Protein AF-A0A817U703-F1 (afdb_monomer)

Nearest PDB structures (foldseek):
  8a3k-assembly1_UNK  TM=4.892E-01  e=4.416E+00  synthetic construct
  1i49-assembly1_B  TM=2.579E-01  e=6.916E+00  Homo sapiens
  1i4d-assembly1_B  TM=2.438E-01  e=7.566E+00  Homo sapiens

Foldseek 3Di:
DVLVVLLCVLVVLLVVLVVCLVCLVVLLCVLCPPVCPPRDPVSVVLSVDLLNVLVSLLSNVLSVLVNVLSVVLPDPQDFLLCVLVSLVVNLVVLVVCLVVVPSDPVSVVSLVVDDPVSSVVSSVVSSVVSVVVNVLLCVQCVVCNQQNVLLNQLFVDLQSDDLVSVVSNCVVVVDPPADSVLLVVLSVLLNVVVVVCPPDPDDPLVVLVVVVVVVVVVVVVVDDDDDDDDDDDDDDDPDPDDSDDGSLSNLVCSCVVRPDHNVNVVSSSCCSGVVDPVVRCCRNSSPD

Secondary structure (DSSP, 8-state):
-THHHHTTHHHHHHHHHHHHHHTHHHHHHHHH-TT-TTS-HHHHHHHH-HHHHHHHHHHHHHHHHHHHHHHHHHSTT--HHHHHHHHHHHHHHHHHHHHHT---HHHHHHHTTS-HHHHHHHHHHHHHHHHHHHHHHHHHHGGGHHHHHHHHGGGS-TTT--HHHHHHHHHHH--TT--HHHHHHHHHHHHHHHHHHHTSSS-HHHHHHHHHHHHHHHSGGG------------------------HHHHHHHHHHH-SS--HHHHHHHHHHHHS-HHHHHHHHTS--

Sequence (288 aa):
VLIKHIKIRWLSLYLSIDRLLLVYKPVKEYFTDQSNRETPKELEKNFQSEETLCILTFLHHILFEIQKTNLELQKKSITAIDLYRIITSIQYKPKQRLDTSFFGIQCRNLLNRMSSDTSAELQASFKRFILTFLEYIDKYFSQNVAFLEAIGHFGYGIENLTWNQVQKCIEITKIKGLNEDDLFNEFTELKLTFEMIQKKEVPLLNQIQFFLSNEGQEEIRNSSTTSIHQSESDEEDEEEQTKVIRSDQLWAMLLAVNATPTPNMKKLICFCTRFQLVMLMSKVFFLT

Organism: NCBI:txid392032

Radius of gyration: 25.87 Å; Cα contacts (8 Å, |Δi|>4): 192; chains: 1; bounding box: 52×57×75 Å

pLDDT: mean 79.29, std 20.23, range [24.77, 96.44]

Structure (mmCIF, N/CA/C/O backbone):
data_AF-A0A817U703-F1
#
_entry.id   AF-A0A817U703-F1
#
loop_
_atom_site.group_PDB
_atom_site.id
_atom_site.type_symbol
_atom_site.label_atom_id
_atom_site.label_alt_id
_atom_site.label_comp_id
_atom_site.label_asym_id
_atom_site.label_entity_id
_atom_site.label_seq_id
_atom_site.pdbx_PDB_ins_code
_atom_site.Cartn_x
_atom_site.Cartn_y
_atom_site.Cartn_z
_atom_site.occupancy
_atom_site.B_iso_or_equiv
_atom_site.auth_seq_id
_atom_site.auth_comp_id
_atom_site.auth_asym_id
_atom_site.auth_atom_id
_atom_site.pdbx_PDB_model_num
ATOM 1 N N . VAL A 1 1 ? 15.507 -17.504 19.196 1.00 40.12 1 VAL A N 1
ATOM 2 C CA . VAL A 1 1 ? 14.067 -17.825 19.387 1.00 40.12 1 VAL A CA 1
ATOM 3 C C . VAL A 1 1 ? 13.184 -16.572 19.511 1.00 40.12 1 VAL A C 1
ATOM 5 O O . VAL A 1 1 ? 12.120 -16.561 18.907 1.00 40.12 1 VAL A O 1
ATOM 8 N N . LEU A 1 2 ? 13.630 -15.469 20.139 1.00 28.73 2 LEU A N 1
ATOM 9 C CA . LEU A 1 2 ? 12.854 -14.209 20.223 1.00 28.73 2 LEU A CA 1
ATOM 10 C C . LEU A 1 2 ? 12.513 -13.524 18.878 1.00 28.73 2 LEU A C 1
ATOM 12 O O . LEU A 1 2 ? 11.500 -12.838 18.786 1.00 28.73 2 LEU A O 1
ATOM 16 N N . ILE A 1 3 ? 13.309 -13.736 17.824 1.00 34.69 3 ILE A N 1
ATOM 17 C CA . ILE A 1 3 ? 13.121 -13.092 16.505 1.00 34.69 3 ILE A CA 1
ATOM 18 C C . ILE A 1 3 ? 11.840 -13.583 15.793 1.00 34.69 3 ILE A C 1
ATOM 20 O O . ILE A 1 3 ? 11.254 -12.853 14.996 1.00 34.69 3 ILE A O 1
ATOM 24 N N . LYS A 1 4 ? 11.337 -14.788 16.114 1.00 33.31 4 LYS A N 1
ATOM 25 C CA . LYS A 1 4 ? 10.072 -15.298 15.548 1.00 33.31 4 LYS A CA 1
ATOM 26 C C . LYS A 1 4 ? 8.830 -14.607 16.131 1.00 33.31 4 LYS A C 1
ATOM 28 O O . LYS A 1 4 ? 7.846 -14.471 15.417 1.00 33.31 4 LYS A O 1
ATOM 33 N N . HIS A 1 5 ? 8.870 -14.121 17.374 1.00 36.22 5 HIS A N 1
ATOM 34 C CA . HIS A 1 5 ? 7.687 -13.547 18.036 1.00 36.22 5 HIS A CA 1
ATOM 35 C C . HIS A 1 5 ? 7.357 -12.112 17.610 1.00 36.22 5 HIS A C 1
ATOM 37 O O . HIS A 1 5 ? 6.209 -11.688 17.718 1.00 36.22 5 HIS A O 1
ATOM 43 N N . ILE A 1 6 ? 8.335 -11.355 17.112 1.00 39.78 6 ILE A N 1
ATOM 44 C CA . ILE A 1 6 ? 8.135 -9.944 16.756 1.00 39.78 6 ILE A CA 1
ATOM 45 C C . ILE A 1 6 ? 7.355 -9.813 15.437 1.00 39.78 6 ILE A C 1
ATOM 47 O O . ILE A 1 6 ? 6.467 -8.967 15.340 1.00 39.78 6 ILE A O 1
ATOM 51 N N . LYS A 1 7 ? 7.574 -10.736 14.486 1.00 45.44 7 LYS A N 1
ATOM 52 C CA . LYS A 1 7 ? 6.814 -10.842 13.224 1.00 45.44 7 LYS A CA 1
ATOM 53 C C . LYS A 1 7 ? 5.308 -11.080 13.433 1.00 45.44 7 LYS A C 1
ATOM 55 O O . LYS A 1 7 ? 4.529 -10.882 12.513 1.00 45.44 7 LYS A O 1
ATOM 60 N N . ILE A 1 8 ? 4.903 -11.506 14.633 1.00 52.16 8 ILE A N 1
ATOM 61 C CA . ILE A 1 8 ? 3.561 -12.012 14.944 1.00 52.16 8 ILE A CA 1
ATOM 62 C C . ILE A 1 8 ? 2.698 -10.961 15.665 1.00 52.16 8 ILE A C 1
ATOM 64 O O . ILE A 1 8 ? 1.491 -11.141 15.744 1.00 52.16 8 ILE A O 1
ATOM 68 N N . ARG A 1 9 ? 3.239 -9.842 16.173 1.00 61.44 9 ARG A N 1
ATOM 69 C CA . ARG A 1 9 ? 2.482 -8.959 17.094 1.00 61.44 9 ARG A CA 1
ATOM 70 C C . ARG A 1 9 ? 1.252 -8.297 16.468 1.00 61.44 9 ARG A C 1
ATOM 72 O O . ARG A 1 9 ? 0.165 -8.429 17.013 1.00 61.44 9 ARG A O 1
ATOM 79 N N . TRP A 1 10 ? 1.393 -7.639 15.319 1.00 66.44 10 TRP A N 1
ATOM 80 C CA . TRP A 1 10 ? 0.257 -6.992 14.644 1.00 66.44 10 TRP A CA 1
ATOM 81 C C . TRP A 1 10 ? -0.716 -8.013 14.037 1.00 66.44 10 TRP A C 1
ATOM 83 O O . TRP A 1 10 ? -1.929 -7.858 14.159 1.00 66.44 10 TRP A O 1
ATOM 93 N N . LEU A 1 11 ? -0.169 -9.088 13.458 1.00 65.62 11 LEU A N 1
ATOM 94 C CA . LEU A 1 11 ? -0.924 -10.196 12.864 1.00 65.62 11 LEU A CA 1
ATOM 95 C C . LEU A 1 11 ? -1.789 -10.931 13.899 1.00 65.62 11 LEU A C 1
ATOM 97 O O . LEU A 1 11 ? -2.986 -11.121 13.702 1.00 65.62 11 LEU A O 1
ATOM 101 N N . SER A 1 12 ? -1.197 -11.313 15.031 1.00 77.81 12 SER A N 1
ATOM 102 C CA . SER A 1 12 ? -1.919 -11.980 16.119 1.00 77.81 12 SER A CA 1
ATOM 103 C C . SER A 1 12 ? -2.912 -11.054 16.805 1.00 77.81 12 SER A C 1
ATOM 105 O O . SER A 1 12 ? -3.984 -11.519 17.184 1.00 77.81 12 SER A O 1
ATOM 107 N N . LEU A 1 13 ? -2.604 -9.758 16.931 1.00 84.38 13 LEU A N 1
ATOM 108 C CA . LEU A 1 13 ? -3.514 -8.796 17.545 1.00 84.38 13 LEU A CA 1
ATOM 109 C C . LEU A 1 13 ? -4.796 -8.635 16.722 1.00 84.38 13 LEU A C 1
ATOM 111 O O . LEU A 1 13 ? -5.877 -8.718 17.298 1.00 84.38 13 LEU A O 1
ATOM 115 N N . TYR A 1 14 ? -4.687 -8.479 15.396 1.00 89.31 14 TYR A N 1
ATOM 116 C CA . TYR A 1 14 ? -5.863 -8.432 14.521 1.00 89.31 14 TYR A CA 1
ATOM 117 C C . TYR A 1 14 ? -6.727 -9.686 14.691 1.00 89.31 14 TYR A C 1
ATOM 119 O O . TYR A 1 14 ? -7.901 -9.573 15.028 1.00 89.31 14 TYR A O 1
ATOM 127 N N . LEU A 1 15 ? -6.133 -10.877 14.541 1.00 87.44 15 LEU A N 1
ATOM 128 C CA . LEU A 1 15 ? -6.858 -12.149 14.648 1.00 87.44 15 LEU A CA 1
ATOM 129 C C . LEU A 1 15 ? -7.492 -12.355 16.030 1.00 87.44 15 LEU A C 1
ATOM 131 O O . LEU A 1 15 ? -8.573 -12.928 16.137 1.00 87.44 15 LEU A O 1
ATOM 135 N N . SER A 1 16 ? -6.831 -11.894 17.094 1.00 90.12 16 SER A N 1
ATOM 136 C CA . SER A 1 16 ? -7.359 -11.987 18.459 1.00 90.12 16 SER A CA 1
ATOM 137 C C . SER A 1 16 ? -8.568 -11.078 18.651 1.00 90.12 16 SER A C 1
ATOM 139 O O . SER A 1 16 ? -9.563 -11.505 19.229 1.00 90.12 16 SER A O 1
ATOM 141 N N . ILE A 1 17 ? -8.503 -9.844 18.142 1.00 92.12 17 ILE A N 1
ATOM 142 C CA . ILE A 1 17 ? -9.611 -8.886 18.212 1.00 92.12 17 ILE A CA 1
ATOM 143 C C . ILE A 1 17 ? -10.778 -9.349 17.342 1.00 92.12 17 ILE A C 1
ATOM 145 O O . ILE A 1 17 ? -11.914 -9.300 17.794 1.00 92.12 17 ILE A O 1
ATOM 149 N N . ASP A 1 18 ? -10.507 -9.839 16.135 1.00 93.00 18 ASP A N 1
ATOM 150 C CA . ASP A 1 18 ? -11.519 -10.376 15.223 1.00 93.00 18 ASP A CA 1
ATOM 151 C C . ASP A 1 18 ? -12.299 -11.528 15.873 1.00 93.00 18 ASP A C 1
ATOM 153 O O . ASP A 1 18 ? -13.523 -11.473 15.997 1.00 93.00 18 ASP A O 1
ATOM 157 N N . ARG A 1 19 ? -11.584 -12.513 16.433 1.00 92.75 19 ARG A N 1
ATOM 158 C CA . ARG A 1 19 ? -12.196 -13.615 17.190 1.00 92.75 19 ARG A CA 1
ATOM 159 C C . ARG A 1 19 ? -12.970 -13.120 18.406 1.00 92.75 19 ARG A C 1
ATOM 161 O O . ARG A 1 19 ? -14.086 -13.576 18.629 1.00 92.75 19 ARG A O 1
ATOM 168 N N . LEU A 1 20 ? -12.401 -12.194 19.181 1.00 92.81 20 LEU A N 1
ATOM 169 C CA . LEU A 1 20 ? -13.062 -11.639 20.361 1.00 92.81 20 LEU A CA 1
ATOM 170 C C . LEU A 1 20 ? -14.358 -10.912 19.990 1.00 92.81 20 LEU A C 1
ATOM 172 O O . LEU A 1 20 ? -15.344 -11.065 20.700 1.00 92.81 20 LEU A O 1
ATOM 176 N N . LEU A 1 21 ? -14.381 -10.158 18.887 1.00 92.69 21 LEU A N 1
ATOM 177 C CA . LEU A 1 21 ? -15.573 -9.452 18.418 1.00 92.69 21 LEU A CA 1
ATOM 178 C C . LEU A 1 21 ? -16.682 -10.418 17.977 1.00 92.69 21 LEU A C 1
ATOM 180 O O . LEU A 1 21 ? -17.846 -10.169 18.290 1.00 92.69 21 LEU A O 1
ATOM 184 N N . LEU A 1 22 ? -16.337 -11.545 17.340 1.00 92.75 22 LEU A N 1
ATOM 185 C CA . LEU A 1 22 ? -17.305 -12.583 16.953 1.00 92.75 22 LEU A CA 1
ATOM 186 C C . LEU A 1 22 ? -18.037 -13.192 18.157 1.00 92.75 22 LEU A C 1
ATOM 188 O O . LEU A 1 22 ? -19.230 -13.477 18.076 1.00 92.75 22 LEU A O 1
ATOM 192 N N . VAL A 1 23 ? -17.337 -13.365 19.281 1.00 93.06 23 VAL A N 1
ATOM 193 C CA . VAL A 1 23 ? -17.903 -13.922 20.522 1.00 93.06 23 VAL A CA 1
ATOM 194 C C . VAL A 1 23 ? -18.076 -12.870 21.622 1.00 93.06 23 VAL A C 1
ATOM 196 O O . VAL A 1 23 ? -18.212 -13.213 22.794 1.00 93.06 23 VAL A O 1
ATOM 199 N N . TYR A 1 24 ? -18.106 -11.579 21.279 1.00 91.69 24 TYR A N 1
ATOM 200 C CA . TYR A 1 24 ? -18.059 -10.517 22.289 1.00 91.69 24 TYR A CA 1
ATOM 201 C C . TYR A 1 24 ? -19.264 -10.549 23.226 1.00 91.69 24 TYR A C 1
ATOM 203 O O . TYR A 1 24 ? -19.110 -10.398 24.433 1.00 91.69 24 TYR A O 1
ATOM 211 N N . LYS A 1 25 ? -20.465 -10.779 22.680 1.00 90.75 25 LYS A N 1
ATOM 212 C CA . LYS A 1 25 ? -21.706 -10.84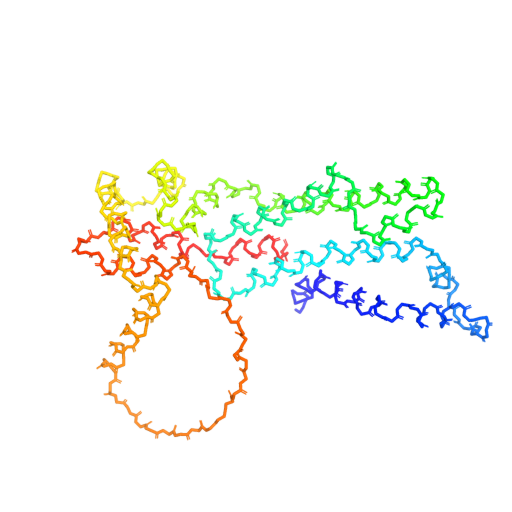9 23.462 1.00 90.75 25 LYS A CA 1
ATOM 213 C C . LYS A 1 25 ? -21.662 -11.950 24.538 1.00 90.75 25 LYS A C 1
ATOM 215 O O . LYS A 1 25 ? -21.798 -11.593 25.705 1.00 90.75 25 LYS A O 1
ATOM 220 N N . PRO A 1 26 ? -21.428 -13.236 24.208 1.00 91.12 26 PRO A N 1
ATOM 221 C CA . PRO A 1 26 ? -21.361 -14.281 25.230 1.00 91.12 26 PRO A CA 1
ATOM 222 C C . PRO A 1 26 ? -20.180 -14.097 26.194 1.00 91.12 26 PRO A C 1
ATOM 224 O O . PRO A 1 26 ? -20.313 -14.382 27.378 1.00 91.12 26 PRO A O 1
ATOM 227 N N . VAL A 1 27 ? -19.038 -13.570 25.732 1.00 89.31 27 VAL A N 1
ATOM 228 C CA . VAL A 1 27 ? -17.893 -13.275 26.612 1.00 89.31 27 VAL A CA 1
ATOM 229 C C . VAL A 1 27 ? -18.224 -12.155 27.604 1.00 89.31 27 VAL A C 1
ATOM 231 O O . VAL A 1 27 ? -17.897 -12.257 28.785 1.00 89.31 27 VAL A O 1
ATOM 234 N N . LYS A 1 28 ? -18.916 -11.105 27.152 1.00 90.44 28 LYS A N 1
ATOM 235 C CA . LYS A 1 28 ? -19.421 -10.042 28.022 1.00 90.44 28 LYS A CA 1
ATOM 236 C C . LYS A 1 28 ? -20.405 -10.600 29.047 1.00 90.44 28 LYS A C 1
ATOM 238 O O . LYS A 1 28 ? -20.261 -10.311 30.227 1.00 90.44 28 LYS A O 1
ATOM 243 N N . GLU A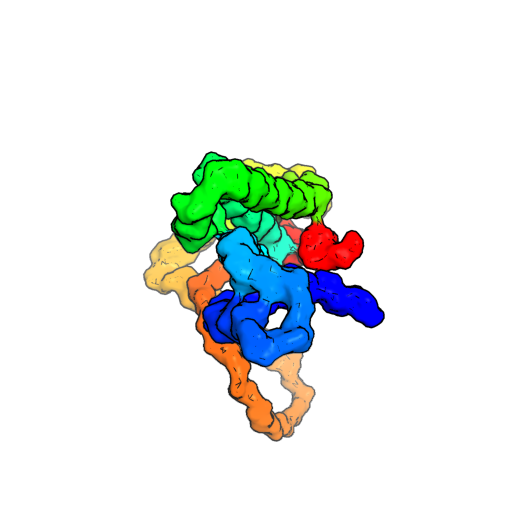 1 29 ? -21.377 -11.402 28.621 1.00 89.50 29 GLU A N 1
ATOM 244 C CA . GLU A 1 29 ? -22.344 -12.036 29.527 1.00 89.50 29 GLU A CA 1
ATOM 245 C C . GLU A 1 29 ? -21.629 -12.880 30.593 1.00 89.50 29 GLU A C 1
ATOM 247 O O . GLU A 1 29 ? -21.882 -12.688 31.775 1.00 89.50 29 GLU A O 1
ATOM 252 N N . TYR A 1 30 ? -20.644 -13.695 30.205 1.00 88.62 30 TYR A N 1
ATOM 253 C CA . TYR A 1 30 ? -19.847 -14.501 31.135 1.00 88.62 30 TYR A CA 1
ATOM 254 C C . TYR A 1 30 ? -19.125 -13.674 32.213 1.00 88.62 30 TYR A C 1
ATOM 256 O O . TYR A 1 30 ? -19.162 -14.028 33.389 1.00 88.62 30 TYR A O 1
ATOM 264 N N . PHE A 1 31 ? -18.470 -12.572 31.828 1.00 86.62 31 PHE A N 1
ATOM 265 C CA . PHE A 1 31 ? -17.717 -11.727 32.767 1.00 86.62 31 PHE A CA 1
ATOM 266 C C . PHE A 1 31 ? -18.582 -10.742 33.561 1.00 86.62 31 PHE A C 1
ATOM 268 O O . PHE A 1 31 ? -18.084 -10.123 34.496 1.00 86.62 31 PHE A O 1
ATOM 275 N N . THR A 1 32 ? -19.849 -10.563 33.188 1.00 85.06 32 THR A N 1
ATOM 276 C CA . THR A 1 32 ? -20.794 -9.676 33.891 1.00 85.06 32 THR A CA 1
ATOM 277 C C . THR A 1 32 ? -21.854 -10.435 34.683 1.00 85.06 32 THR A C 1
ATOM 279 O O . THR A 1 32 ? -22.668 -9.816 35.370 1.00 85.06 32 THR A O 1
ATOM 282 N N . ASP A 1 33 ? -21.842 -11.767 34.611 1.00 85.88 33 ASP A N 1
ATOM 283 C CA . ASP A 1 33 ? -22.735 -12.621 35.375 1.00 85.88 33 ASP A CA 1
ATOM 284 C C . ASP A 1 33 ? -22.399 -12.548 36.872 1.00 85.88 33 ASP A C 1
ATOM 286 O O . ASP A 1 33 ? -21.348 -12.996 37.335 1.00 85.88 33 ASP A O 1
ATOM 290 N N . GLN A 1 34 ? -23.341 -12.006 37.644 1.00 71.44 34 GLN A N 1
ATOM 291 C CA . GLN A 1 34 ? -23.245 -11.851 39.097 1.00 71.44 34 GLN A CA 1
ATOM 292 C C . GLN A 1 34 ? -23.185 -13.191 39.846 1.00 71.44 34 GLN A C 1
ATOM 294 O O . GLN A 1 34 ? -22.820 -13.225 41.025 1.00 71.44 34 GLN A O 1
ATOM 299 N N . SER A 1 35 ? -23.548 -14.300 39.193 1.00 74.75 35 SER A N 1
ATOM 300 C CA . SER A 1 35 ? -23.396 -15.644 39.750 1.00 74.75 35 SER A CA 1
ATOM 301 C C . SER A 1 35 ? -21.931 -16.104 39.778 1.00 74.75 35 SER A C 1
ATOM 303 O O . SER A 1 35 ? -21.564 -16.938 40.610 1.00 74.75 35 SER A O 1
ATOM 305 N N . ASN A 1 36 ? -21.065 -15.506 38.951 1.00 71.69 36 ASN A N 1
ATOM 306 C CA . ASN A 1 36 ? -19.664 -15.877 38.816 1.00 71.69 36 ASN A CA 1
ATOM 307 C C . ASN A 1 36 ? -18.762 -15.073 39.772 1.00 71.69 36 ASN A C 1
ATOM 309 O O . ASN A 1 36 ? -18.086 -14.116 39.386 1.00 71.69 36 ASN A O 1
ATOM 313 N N . ARG A 1 37 ? -18.751 -15.476 41.052 1.00 67.12 37 ARG A N 1
ATOM 314 C CA . ARG A 1 37 ? -18.032 -14.794 42.153 1.00 67.12 37 ARG A CA 1
ATOM 315 C C . ARG A 1 37 ? -16.502 -14.764 42.021 1.00 67.12 37 ARG A C 1
ATOM 317 O O . ARG A 1 37 ? -15.852 -14.089 42.815 1.00 67.12 37 ARG A O 1
ATOM 324 N N . GLU A 1 38 ? -15.934 -15.487 41.060 1.00 79.31 38 GLU A N 1
ATOM 325 C CA . GLU A 1 38 ? -14.484 -15.588 40.842 1.00 79.31 38 GLU A CA 1
ATOM 326 C C . GLU A 1 38 ? -13.963 -14.630 39.756 1.00 79.31 38 GLU A C 1
ATOM 328 O O . GLU A 1 38 ? -12.758 -14.581 39.503 1.00 79.31 38 GLU A O 1
ATOM 333 N N . THR A 1 39 ? -14.838 -13.840 39.122 1.00 80.94 39 THR A N 1
ATOM 334 C CA . THR A 1 39 ? -14.424 -12.923 38.053 1.00 80.94 39 THR A CA 1
ATOM 335 C C . THR A 1 39 ? -13.559 -11.774 38.593 1.00 80.94 39 THR A C 1
ATOM 337 O O . THR A 1 39 ? -13.979 -11.063 39.510 1.00 80.94 39 THR A O 1
ATOM 340 N N . PRO A 1 40 ? -12.366 -11.523 38.015 1.00 85.69 40 PRO A N 1
ATOM 341 C CA . PRO A 1 40 ? -11.568 -10.348 38.352 1.00 85.69 40 PRO A CA 1
ATOM 342 C C . PRO A 1 40 ? -12.329 -9.044 38.074 1.00 85.69 40 PRO A C 1
ATOM 344 O O . PRO A 1 40 ? -12.805 -8.823 36.957 1.00 85.69 40 PRO A O 1
ATOM 347 N N . LYS A 1 41 ? -12.392 -8.152 39.069 1.00 84.62 41 LYS A N 1
ATOM 348 C CA . LYS A 1 41 ? -13.177 -6.901 39.021 1.00 84.62 41 LYS A CA 1
ATOM 349 C C . LYS A 1 41 ? -12.791 -5.992 37.854 1.00 84.62 41 LYS A C 1
ATOM 351 O O . LYS A 1 41 ? -13.630 -5.291 37.297 1.00 84.62 41 LYS A O 1
ATOM 356 N N . GLU A 1 42 ? -11.520 -5.992 37.472 1.00 85.38 42 GLU A N 1
ATOM 357 C CA . GLU A 1 42 ? -11.007 -5.212 36.349 1.00 85.38 42 GLU A CA 1
ATOM 358 C C . GLU A 1 42 ? -11.551 -5.719 35.008 1.00 85.38 42 GLU A C 1
ATOM 360 O O . GLU A 1 42 ? -11.879 -4.914 34.136 1.00 85.38 42 GLU A O 1
ATOM 365 N N . LEU A 1 43 ? -11.679 -7.041 34.841 1.00 84.75 43 LEU A N 1
ATOM 366 C CA . LEU A 1 43 ? -12.263 -7.634 33.635 1.00 84.75 43 LEU A CA 1
ATOM 367 C C . LEU A 1 43 ? -13.760 -7.354 33.572 1.00 84.75 43 LEU A C 1
ATOM 369 O O . LEU A 1 43 ? -14.243 -6.909 32.533 1.00 84.75 43 LEU A O 1
ATOM 373 N N . GLU A 1 44 ? -14.464 -7.533 34.689 1.00 85.62 44 GLU A N 1
ATOM 374 C CA . GLU A 1 44 ? -15.880 -7.182 34.804 1.00 85.62 44 GLU A CA 1
ATOM 375 C C . GLU A 1 44 ? -16.112 -5.717 34.390 1.00 85.62 44 GLU A C 1
ATOM 377 O O . GLU A 1 44 ? -16.905 -5.443 33.487 1.00 85.62 44 GLU A O 1
ATOM 382 N N . LYS A 1 45 ? -15.341 -4.775 34.954 1.00 87.06 45 LYS A N 1
ATOM 383 C CA . LYS A 1 45 ? -15.416 -3.346 34.609 1.00 87.06 45 LYS A CA 1
ATOM 384 C C . LYS A 1 45 ? -15.172 -3.090 33.117 1.00 87.06 45 LYS A C 1
ATOM 386 O O . LYS A 1 45 ? -15.904 -2.317 32.497 1.00 87.06 45 LYS A O 1
ATOM 391 N N . ASN A 1 46 ? -14.158 -3.726 32.531 1.00 87.06 46 ASN A N 1
ATOM 392 C CA . ASN A 1 46 ? -13.819 -3.532 31.120 1.00 87.06 46 ASN A CA 1
ATOM 393 C C . ASN A 1 46 ? -14.922 -4.052 30.185 1.00 87.06 46 ASN A C 1
ATOM 395 O O . ASN A 1 46 ? -15.282 -3.366 29.232 1.00 87.06 46 ASN A O 1
ATOM 399 N N . PHE A 1 47 ? -15.506 -5.223 30.458 1.00 87.88 47 PHE A N 1
ATOM 400 C CA . PHE A 1 47 ? -16.580 -5.785 29.627 1.00 87.88 47 PHE A CA 1
ATOM 401 C C . PHE A 1 47 ? -17.945 -5.111 29.844 1.00 87.88 47 PHE A C 1
ATOM 403 O O . PHE A 1 47 ? -18.787 -5.118 28.940 1.00 87.88 47 PHE A O 1
ATOM 410 N N . GLN A 1 48 ? -18.171 -4.477 30.998 1.00 86.12 48 GLN A N 1
ATOM 411 C CA . GLN A 1 48 ? -19.331 -3.603 31.205 1.00 86.12 48 GLN A CA 1
ATOM 412 C C . GLN A 1 48 ? -19.224 -2.308 30.388 1.00 86.12 48 GLN A C 1
ATOM 414 O O . GLN A 1 48 ? -20.235 -1.849 29.852 1.00 86.12 48 GLN A O 1
ATOM 419 N N . SER A 1 49 ? -18.015 -1.756 30.245 1.00 87.31 49 SER A N 1
ATOM 420 C CA . SER A 1 49 ? -17.771 -0.483 29.563 1.00 87.31 49 SER A CA 1
ATOM 421 C C . SER A 1 49 ? -18.005 -0.548 28.047 1.00 87.31 49 SER A C 1
ATOM 423 O O . SER A 1 49 ? -17.379 -1.333 27.329 1.00 87.31 49 SER A O 1
ATOM 425 N N . GLU A 1 50 ? -18.851 0.348 27.527 1.00 88.31 50 GLU A N 1
ATOM 426 C CA . GLU A 1 50 ? -19.016 0.541 26.078 1.00 88.31 50 GLU A CA 1
ATOM 427 C C . GLU A 1 50 ? -17.737 1.071 25.407 1.00 88.31 50 GLU A C 1
ATOM 429 O O . GLU A 1 50 ? -17.526 0.843 24.212 1.00 88.31 50 GLU A O 1
ATOM 434 N N . GLU A 1 51 ? -16.852 1.726 26.166 1.00 92.06 51 GLU A N 1
ATOM 435 C CA . GLU A 1 51 ? -15.565 2.231 25.674 1.00 92.06 51 GLU A CA 1
ATOM 436 C C . GLU A 1 51 ? -14.699 1.086 25.155 1.00 92.06 51 GLU A C 1
ATOM 438 O O . GLU A 1 51 ? -14.080 1.201 24.099 1.00 92.06 51 GLU A O 1
ATOM 443 N N . THR A 1 52 ? -14.712 -0.055 25.850 1.00 91.94 52 THR A N 1
ATOM 444 C CA . THR A 1 52 ? -13.908 -1.224 25.480 1.00 91.94 52 THR A CA 1
ATOM 445 C C . THR A 1 52 ? -14.361 -1.781 24.138 1.00 91.94 52 THR A C 1
ATOM 447 O O . THR A 1 52 ? -13.534 -2.026 23.259 1.00 91.94 52 THR A O 1
ATOM 450 N N . LEU A 1 53 ? -15.675 -1.915 23.929 1.00 93.25 53 LEU A N 1
ATOM 451 C CA . LEU A 1 53 ? -16.211 -2.326 22.633 1.00 93.25 53 LEU A CA 1
ATOM 452 C C . LEU A 1 53 ? -15.851 -1.314 21.534 1.00 93.25 53 LEU A C 1
ATOM 454 O O . LEU A 1 53 ? -15.474 -1.710 20.429 1.00 93.25 53 LEU A O 1
ATOM 458 N N . CYS A 1 54 ? -15.915 -0.015 21.834 1.00 94.62 54 CYS A N 1
ATOM 459 C CA . CYS A 1 54 ? -15.556 1.032 20.881 1.00 94.62 54 CYS A CA 1
ATOM 460 C C . CYS A 1 54 ? -14.073 0.977 20.484 1.00 94.62 54 CYS A C 1
ATOM 462 O O . CYS A 1 54 ? -13.758 1.080 19.295 1.00 94.62 54 CYS A O 1
ATOM 464 N N . ILE A 1 55 ? -13.173 0.760 21.447 1.00 95.12 55 ILE A N 1
ATOM 465 C CA . ILE A 1 55 ? -11.731 0.599 21.217 1.00 95.12 55 ILE A CA 1
ATOM 466 C C . ILE A 1 55 ? -11.454 -0.652 20.377 1.00 95.12 55 ILE A C 1
ATOM 468 O O . ILE A 1 55 ? -10.729 -0.567 19.388 1.00 95.12 55 ILE A O 1
ATOM 472 N N . LEU A 1 56 ? -12.045 -1.800 20.726 1.00 94.38 56 LEU A N 1
ATOM 473 C CA . LEU A 1 56 ? -11.861 -3.053 19.980 1.00 94.38 56 LEU A CA 1
ATOM 474 C C . LEU A 1 56 ? -12.314 -2.916 18.527 1.00 94.38 56 LEU A C 1
ATOM 476 O O . LEU A 1 56 ? -11.617 -3.351 17.615 1.00 94.38 56 LEU A O 1
ATOM 480 N N . THR A 1 57 ? -13.446 -2.254 18.310 1.00 94.12 57 THR A N 1
ATOM 481 C CA . THR A 1 57 ? -13.983 -1.995 16.972 1.00 94.12 57 THR A CA 1
ATOM 482 C C . THR A 1 57 ? -13.063 -1.079 16.161 1.00 94.12 57 THR A C 1
ATOM 484 O O . THR A 1 57 ? -12.796 -1.338 14.987 1.00 94.12 57 THR A O 1
ATOM 487 N N . PHE A 1 58 ? -12.524 -0.025 16.783 1.00 95.06 58 PHE A N 1
ATOM 488 C CA . PHE A 1 58 ? -11.561 0.870 16.138 1.00 95.06 58 PHE A CA 1
ATOM 489 C C . PHE A 1 58 ? -10.297 0.106 15.729 1.00 95.06 58 PHE A C 1
ATOM 491 O O . PHE A 1 58 ? -9.848 0.199 14.582 1.00 95.06 58 PHE A O 1
ATOM 498 N N . LEU A 1 59 ? -9.750 -0.676 16.664 1.00 93.69 59 LEU A N 1
ATOM 499 C CA . LEU A 1 59 ? -8.567 -1.491 16.431 1.00 93.69 59 LEU A CA 1
ATOM 500 C C . LEU A 1 59 ? -8.811 -2.508 15.319 1.00 93.69 59 LEU A C 1
ATOM 502 O O . LEU A 1 59 ? -7.968 -2.643 14.442 1.00 93.69 59 LEU A O 1
ATOM 506 N N . HIS A 1 60 ? -9.968 -3.168 15.292 1.00 92.75 60 HIS A N 1
ATOM 507 C CA . HIS A 1 60 ? -10.332 -4.093 14.219 1.00 92.75 60 HIS A CA 1
ATOM 508 C C . HIS A 1 60 ? -10.262 -3.427 12.840 1.00 92.75 60 HIS A C 1
ATOM 510 O O . HIS A 1 60 ? -9.572 -3.927 11.952 1.00 92.75 60 HIS A O 1
ATOM 516 N N . HIS A 1 61 ? -10.864 -2.243 12.688 1.00 90.75 61 HIS A N 1
ATOM 517 C CA . HIS A 1 61 ? -10.858 -1.506 11.424 1.00 90.75 61 HIS A CA 1
ATOM 518 C C . HIS A 1 61 ? -9.455 -1.107 10.949 1.00 90.75 61 HIS A C 1
ATOM 520 O O . HIS A 1 61 ? -9.153 -1.234 9.761 1.00 90.75 61 HIS A O 1
ATOM 526 N N . ILE A 1 62 ? -8.609 -0.578 11.839 1.00 90.31 62 ILE A N 1
ATOM 527 C CA . ILE A 1 62 ? -7.272 -0.109 11.446 1.00 90.31 62 ILE A CA 1
ATOM 528 C C . ILE A 1 62 ? -6.301 -1.278 11.252 1.00 90.31 62 ILE A C 1
ATOM 530 O O . ILE A 1 62 ? -5.528 -1.289 10.293 1.00 90.31 62 ILE A O 1
ATOM 534 N N . LEU A 1 63 ? -6.374 -2.294 12.115 1.00 89.94 63 LEU A N 1
ATOM 535 C CA . LEU A 1 63 ? -5.516 -3.470 12.042 1.00 89.94 63 LEU A CA 1
ATOM 536 C C . LEU A 1 63 ? -5.852 -4.348 10.841 1.00 89.94 63 LEU A C 1
ATOM 538 O O . LEU A 1 63 ? -4.939 -4.953 10.293 1.00 89.94 63 LEU A O 1
ATOM 542 N N . PHE A 1 64 ? -7.106 -4.374 10.383 1.00 89.50 64 PHE A N 1
ATOM 543 C CA . PHE A 1 64 ? -7.476 -5.049 9.140 1.00 89.50 64 PHE A CA 1
ATOM 544 C C . PHE A 1 64 ? -6.689 -4.512 7.936 1.00 89.50 64 PHE A C 1
ATOM 546 O O . PHE A 1 64 ? -6.144 -5.280 7.145 1.00 89.50 64 PHE A O 1
ATOM 553 N N . GLU A 1 65 ? -6.569 -3.188 7.807 1.00 87.69 65 GLU A N 1
ATOM 554 C CA . GLU A 1 65 ? -5.823 -2.563 6.704 1.00 87.69 65 GLU A CA 1
ATOM 555 C C . GLU A 1 65 ? -4.316 -2.842 6.801 1.00 87.69 65 GLU A C 1
ATOM 557 O O . GLU A 1 65 ? -3.651 -3.127 5.798 1.00 87.69 65 GLU A O 1
ATOM 562 N N . ILE A 1 66 ? -3.781 -2.832 8.025 1.00 85.56 66 ILE A N 1
ATOM 563 C CA . ILE A 1 66 ? -2.389 -3.202 8.300 1.00 85.56 66 ILE A CA 1
ATOM 564 C C . ILE A 1 66 ? -2.150 -4.673 7.943 1.00 85.56 66 ILE A C 1
ATOM 566 O O . ILE A 1 66 ? -1.172 -5.000 7.274 1.00 85.56 66 ILE A O 1
ATOM 570 N N . GLN A 1 67 ? -3.064 -5.558 8.340 1.00 85.19 67 GLN A N 1
ATOM 571 C CA . GLN A 1 67 ? -3.013 -6.987 8.061 1.00 85.19 67 GLN A CA 1
ATOM 572 C C . GLN A 1 67 ? -3.049 -7.263 6.558 1.00 85.19 67 GLN A C 1
ATOM 574 O O . GLN A 1 67 ? -2.213 -8.012 6.056 1.00 85.19 67 GLN A O 1
ATOM 579 N N . LYS A 1 68 ? -3.970 -6.626 5.829 1.00 85.62 68 LYS A N 1
ATOM 580 C CA . LYS A 1 68 ? -4.076 -6.756 4.374 1.00 85.62 68 LYS A CA 1
ATOM 581 C C . LYS A 1 68 ? -2.766 -6.381 3.680 1.00 85.62 68 LYS A C 1
ATOM 583 O O . LYS A 1 68 ? -2.287 -7.128 2.832 1.00 85.62 68 LYS A O 1
ATOM 588 N N . THR A 1 69 ? -2.167 -5.262 4.079 1.00 83.69 69 THR A N 1
ATOM 589 C CA . THR A 1 69 ? -0.891 -4.805 3.514 1.00 83.69 69 THR A CA 1
ATOM 590 C C . THR A 1 69 ? 0.253 -5.754 3.875 1.00 83.69 69 THR A C 1
ATOM 592 O O . THR A 1 69 ? 1.061 -6.102 3.021 1.00 83.69 69 THR A O 1
ATOM 595 N N . ASN A 1 70 ? 0.313 -6.231 5.122 1.00 80.25 70 ASN A N 1
ATOM 596 C CA . ASN A 1 70 ? 1.320 -7.206 5.550 1.00 80.25 70 ASN A CA 1
ATOM 597 C C . ASN A 1 70 ? 1.254 -8.501 4.736 1.00 80.25 70 ASN A C 1
ATOM 599 O O . ASN A 1 70 ? 2.296 -9.031 4.360 1.00 80.25 70 ASN A O 1
ATOM 603 N N . LEU A 1 71 ? 0.047 -9.004 4.462 1.00 80.12 71 LEU A N 1
ATOM 604 C CA . LEU A 1 71 ? -0.145 -10.177 3.610 1.00 80.12 71 LEU A CA 1
ATOM 605 C C . LEU A 1 71 ? 0.281 -9.893 2.168 1.00 80.12 71 LEU A C 1
ATOM 607 O O . LEU A 1 71 ? 0.943 -10.728 1.560 1.00 80.12 71 LEU A O 1
ATOM 611 N N . GLU A 1 72 ? -0.035 -8.710 1.632 1.00 81.62 72 GLU A N 1
ATOM 612 C CA . GLU A 1 72 ? 0.418 -8.296 0.301 1.00 81.62 72 GLU A CA 1
ATOM 613 C C . GLU A 1 72 ? 1.946 -8.300 0.201 1.00 81.62 72 GLU A C 1
ATOM 615 O O . GLU A 1 72 ? 2.487 -8.925 -0.704 1.00 81.62 72 GLU A O 1
ATOM 620 N N . LEU A 1 73 ? 2.639 -7.705 1.174 1.00 77.88 73 LEU A N 1
ATOM 621 C CA . LEU A 1 73 ? 4.104 -7.653 1.246 1.00 77.88 73 LEU A CA 1
ATOM 622 C C . LEU A 1 73 ? 4.766 -9.038 1.364 1.00 77.88 73 LEU A C 1
ATOM 624 O O . LEU A 1 73 ? 5.926 -9.200 0.992 1.00 77.88 73 LEU A O 1
ATOM 628 N N . GLN A 1 74 ? 4.055 -10.035 1.893 1.00 74.00 74 GLN A N 1
ATOM 629 C CA . GLN A 1 74 ? 4.558 -11.405 2.039 1.00 74.00 74 GLN A CA 1
ATOM 630 C C . GLN A 1 74 ? 4.396 -12.249 0.770 1.00 74.00 74 GLN A C 1
ATOM 632 O O . GLN A 1 74 ? 4.948 -13.351 0.706 1.00 74.00 74 GLN A O 1
ATOM 637 N N . LYS A 1 75 ? 3.670 -11.765 -0.247 1.00 78.06 75 LYS A N 1
ATOM 638 C CA . LYS A 1 75 ? 3.500 -12.515 -1.494 1.00 78.06 75 LYS A CA 1
ATOM 639 C C . LYS A 1 75 ? 4.852 -12.697 -2.183 1.00 78.06 75 LYS A C 1
ATOM 641 O O . LYS A 1 75 ? 5.606 -11.744 -2.372 1.00 78.06 75 LYS A O 1
ATOM 646 N N . LYS A 1 76 ? 5.117 -13.925 -2.643 1.00 67.81 76 LYS A N 1
ATOM 647 C CA . LYS A 1 76 ? 6.343 -14.286 -3.385 1.00 67.81 76 LYS A CA 1
ATOM 648 C C . LYS A 1 76 ? 6.560 -13.432 -4.641 1.00 67.81 76 LYS A C 1
ATOM 650 O O . LYS A 1 76 ? 7.684 -13.314 -5.109 1.00 67.81 76 LYS A O 1
ATOM 655 N N . SER A 1 77 ? 5.488 -12.859 -5.186 1.00 71.56 77 SER A N 1
ATOM 656 C CA . SER A 1 77 ? 5.493 -12.061 -6.408 1.00 71.56 77 SER A CA 1
ATOM 657 C C . SER A 1 77 ? 5.876 -10.589 -6.217 1.00 71.56 77 SER A C 1
ATOM 659 O O . SER A 1 77 ? 6.012 -9.899 -7.224 1.00 71.56 77 SER A O 1
ATOM 661 N N . ILE A 1 78 ? 6.006 -10.089 -4.978 1.00 75.94 78 ILE A N 1
ATOM 662 C CA . ILE A 1 78 ? 6.324 -8.674 -4.723 1.00 75.94 78 ILE A CA 1
ATOM 663 C C . ILE A 1 78 ? 7.780 -8.375 -5.067 1.00 75.94 78 ILE A C 1
ATOM 665 O O . ILE A 1 78 ? 8.703 -9.023 -4.572 1.00 75.94 78 ILE A O 1
ATOM 669 N N . THR A 1 79 ? 7.975 -7.334 -5.872 1.00 76.25 79 THR A N 1
ATOM 670 C CA . THR A 1 79 ? 9.289 -6.818 -6.265 1.00 76.25 79 THR A CA 1
ATOM 671 C C . THR A 1 79 ? 9.571 -5.467 -5.606 1.00 76.25 79 THR A C 1
ATOM 673 O O . THR A 1 79 ? 8.684 -4.842 -5.021 1.00 76.25 79 THR A O 1
ATOM 676 N N . ALA A 1 80 ? 10.819 -4.986 -5.667 1.00 78.50 80 ALA A N 1
ATOM 677 C CA . ALA A 1 80 ? 11.187 -3.709 -5.042 1.00 78.50 80 ALA A CA 1
ATOM 678 C C . ALA A 1 80 ? 10.407 -2.523 -5.633 1.00 78.50 80 ALA A C 1
ATOM 680 O O . ALA A 1 80 ? 10.127 -1.548 -4.938 1.00 78.50 80 ALA A O 1
ATOM 681 N N . ILE A 1 81 ? 10.008 -2.657 -6.896 1.00 83.69 81 ILE A N 1
ATOM 682 C CA . ILE A 1 81 ? 9.193 -1.711 -7.655 1.00 83.69 81 ILE A CA 1
ATOM 683 C C . ILE A 1 81 ? 7.795 -1.549 -7.027 1.00 83.69 81 ILE A C 1
ATOM 685 O O . ILE A 1 81 ? 7.223 -0.462 -7.045 1.00 83.69 81 ILE A O 1
ATOM 689 N N . ASP A 1 82 ? 7.248 -2.596 -6.409 1.00 82.94 82 ASP A N 1
ATOM 690 C CA . ASP A 1 82 ? 5.920 -2.548 -5.790 1.00 82.94 82 ASP A CA 1
ATOM 691 C C . ASP A 1 82 ? 5.920 -1.827 -4.430 1.00 82.94 82 ASP A C 1
ATOM 693 O O . ASP A 1 82 ? 4.875 -1.357 -3.975 1.00 82.94 82 ASP A O 1
ATOM 697 N N . LEU A 1 83 ? 7.081 -1.707 -3.773 1.00 84.44 83 LEU A N 1
ATOM 698 C CA . LEU A 1 83 ? 7.187 -1.220 -2.392 1.00 84.44 83 LEU A CA 1
ATOM 699 C C . LEU A 1 83 ? 6.647 0.196 -2.213 1.00 84.44 83 LEU A C 1
ATOM 701 O O . LEU A 1 83 ? 5.922 0.450 -1.253 1.00 84.44 83 LEU A O 1
ATOM 705 N N . TYR A 1 84 ? 6.978 1.115 -3.123 1.00 87.81 84 TYR A N 1
ATOM 706 C CA . TYR A 1 84 ? 6.518 2.500 -3.026 1.00 87.81 84 TYR A CA 1
ATOM 707 C C . TYR A 1 84 ? 4.990 2.580 -3.067 1.00 87.81 84 TYR A C 1
ATOM 709 O O . TYR A 1 84 ? 4.380 3.226 -2.216 1.00 87.81 84 TYR A O 1
ATOM 717 N N . ARG A 1 85 ? 4.355 1.860 -4.002 1.00 87.81 85 ARG A N 1
ATOM 718 C CA . ARG A 1 85 ? 2.891 1.784 -4.117 1.00 87.81 85 ARG A CA 1
ATOM 719 C C . ARG A 1 85 ? 2.265 1.194 -2.854 1.00 87.81 85 ARG A C 1
ATOM 721 O O . ARG A 1 85 ? 1.292 1.737 -2.339 1.00 87.81 85 ARG A O 1
ATOM 728 N N . ILE A 1 86 ? 2.818 0.094 -2.347 1.00 85.81 86 ILE A N 1
ATOM 729 C CA . ILE A 1 86 ? 2.267 -0.581 -1.168 1.00 85.81 86 ILE A CA 1
ATOM 730 C C . ILE A 1 86 ? 2.370 0.325 0.070 1.00 85.81 86 ILE A C 1
ATOM 732 O O . ILE A 1 86 ? 1.391 0.491 0.799 1.00 85.81 86 ILE A O 1
ATOM 736 N N . ILE A 1 87 ? 3.522 0.970 0.281 1.00 86.00 87 ILE A N 1
ATOM 737 C CA . ILE A 1 87 ? 3.758 1.849 1.435 1.00 86.00 87 ILE A CA 1
ATOM 738 C C . ILE A 1 87 ? 2.900 3.120 1.359 1.00 86.00 87 ILE A C 1
ATOM 740 O O . ILE A 1 87 ? 2.279 3.516 2.347 1.00 86.00 87 ILE A O 1
ATOM 744 N N . THR A 1 88 ? 2.801 3.747 0.189 1.00 87.94 88 THR A N 1
ATOM 745 C CA . THR A 1 88 ? 1.936 4.925 0.014 1.00 87.94 88 THR A CA 1
ATOM 746 C C . THR A 1 88 ? 0.458 4.576 0.203 1.00 87.94 88 THR A C 1
ATOM 748 O O . THR A 1 88 ? -0.270 5.336 0.843 1.00 87.94 88 THR A O 1
ATOM 751 N N . SER A 1 89 ? 0.020 3.393 -0.243 1.00 87.44 89 SER A N 1
ATOM 752 C CA . SER A 1 89 ? -1.344 2.888 -0.037 1.00 87.44 89 SER A CA 1
ATOM 753 C C . SER A 1 89 ? -1.691 2.706 1.450 1.00 87.44 89 SER A C 1
ATOM 755 O O . SER A 1 89 ? -2.720 3.216 1.910 1.00 87.44 89 SER A O 1
ATOM 757 N N . ILE A 1 90 ? -0.817 2.061 2.238 1.00 87.94 90 ILE A N 1
ATOM 758 C CA . ILE A 1 90 ? -1.043 1.875 3.686 1.00 87.94 90 ILE A CA 1
ATOM 759 C C . ILE A 1 90 ? -0.958 3.192 4.467 1.00 87.94 90 ILE A C 1
ATOM 761 O O . ILE A 1 90 ? -1.605 3.319 5.501 1.00 87.94 90 ILE A O 1
ATOM 765 N N . GLN A 1 91 ? -0.223 4.199 3.984 1.00 90.19 91 GLN A N 1
ATOM 766 C CA . GLN A 1 91 ? -0.218 5.536 4.589 1.00 90.19 91 GLN A CA 1
ATOM 767 C C . GLN A 1 91 ? -1.458 6.360 4.218 1.00 90.19 91 GLN A C 1
ATOM 769 O O . GLN A 1 91 ? -1.924 7.164 5.026 1.00 90.19 91 GLN A O 1
ATOM 774 N N . TYR A 1 92 ? -2.003 6.178 3.013 1.00 91.38 92 TYR A N 1
ATOM 775 C CA . TYR A 1 92 ? -3.106 6.989 2.503 1.00 91.38 92 TYR A CA 1
ATOM 776 C C . TYR A 1 92 ? -4.390 6.807 3.319 1.00 91.38 92 TYR A C 1
ATOM 778 O O . TYR A 1 92 ? -4.963 7.788 3.795 1.00 91.38 92 TYR A O 1
ATOM 786 N N . LYS A 1 93 ? -4.833 5.561 3.542 1.00 89.88 93 LYS A N 1
ATOM 787 C CA . LYS A 1 93 ? -6.104 5.305 4.246 1.00 89.88 93 LYS A CA 1
ATOM 788 C C . LYS A 1 93 ? -6.119 5.843 5.688 1.00 89.88 93 LYS A C 1
ATOM 790 O O . LYS A 1 93 ? -7.102 6.489 6.049 1.00 89.88 93 LYS A O 1
ATOM 795 N N . PRO A 1 94 ? -5.088 5.635 6.529 1.00 91.25 94 PRO A N 1
ATOM 796 C CA . PRO A 1 94 ? -5.060 6.202 7.874 1.00 91.25 94 PRO A CA 1
ATOM 797 C C . PRO A 1 94 ? -4.978 7.733 7.879 1.00 91.25 94 PRO A C 1
ATOM 799 O O . PRO A 1 94 ? -5.645 8.351 8.706 1.00 91.25 94 PRO A O 1
ATOM 802 N N . LYS A 1 95 ? -4.253 8.355 6.934 1.00 92.69 95 LYS A N 1
AT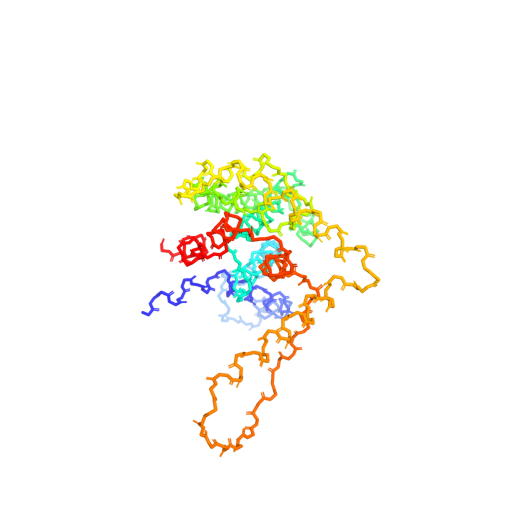OM 803 C CA . LYS A 1 95 ? -4.258 9.822 6.764 1.00 92.69 95 LYS A CA 1
ATOM 804 C C . LYS A 1 95 ? -5.665 10.344 6.468 1.00 92.69 95 LYS A C 1
ATOM 806 O O . LYS A 1 95 ? -6.162 11.188 7.200 1.00 92.69 95 LYS A O 1
ATOM 811 N N . GLN A 1 96 ? -6.368 9.741 5.508 1.00 92.94 96 GLN A N 1
ATOM 812 C CA . GLN A 1 96 ? -7.757 10.108 5.203 1.00 92.94 96 GLN A CA 1
ATOM 813 C C . GLN A 1 96 ? -8.691 9.959 6.414 1.00 92.94 96 GLN A C 1
ATOM 815 O O . GLN A 1 96 ? -9.588 10.776 6.618 1.00 92.94 96 GLN A O 1
ATOM 820 N N . ARG A 1 97 ? -8.482 8.938 7.254 1.00 91.06 97 ARG A N 1
ATOM 821 C CA . ARG A 1 97 ? -9.250 8.759 8.498 1.00 91.06 97 ARG A CA 1
ATOM 822 C C . ARG A 1 97 ? -8.955 9.834 9.541 1.00 91.06 97 ARG A C 1
ATOM 824 O O . ARG A 1 97 ? -9.875 10.209 10.262 1.00 91.06 97 ARG A O 1
ATOM 831 N N . LEU A 1 98 ? -7.718 10.328 9.627 1.00 92.75 98 LEU A N 1
ATOM 832 C CA . LEU A 1 98 ? -7.381 11.480 10.469 1.00 92.75 98 LEU A CA 1
ATOM 833 C C . LEU A 1 98 ? -8.088 12.741 9.969 1.00 92.75 98 LEU A C 1
ATOM 835 O O . LEU A 1 98 ? -8.777 13.391 10.756 1.00 92.75 98 LEU A O 1
ATOM 839 N N . ASP A 1 99 ? -7.976 13.025 8.669 1.00 92.56 99 ASP A N 1
ATOM 840 C CA . ASP A 1 99 ? -8.519 14.234 8.040 1.00 92.56 99 ASP A CA 1
ATOM 841 C C . ASP A 1 99 ? -10.046 14.304 8.176 1.00 92.56 99 ASP A C 1
ATOM 843 O O . ASP A 1 99 ? -10.614 15.333 8.531 1.00 92.56 99 ASP A O 1
ATOM 847 N N . THR A 1 100 ? -10.720 13.172 7.963 1.00 93.00 100 THR A N 1
ATOM 848 C CA . THR A 1 100 ? -12.186 13.061 8.061 1.00 93.00 100 THR A CA 1
ATOM 849 C C . THR A 1 100 ? -12.686 12.733 9.470 1.00 93.00 100 THR A C 1
ATOM 851 O O . THR A 1 100 ? -13.894 12.702 9.700 1.00 93.00 100 THR A O 1
ATOM 854 N N . SER A 1 101 ? -11.782 12.454 10.419 1.00 90.94 101 SER A N 1
ATOM 855 C CA . SER A 1 101 ? -12.105 11.902 11.746 1.00 90.94 101 SER A CA 1
ATOM 856 C C . SER A 1 101 ? -13.043 10.678 11.689 1.00 90.94 101 SER A C 1
ATOM 858 O O . SER A 1 101 ? -13.908 10.492 12.546 1.00 90.94 101 SER A O 1
ATOM 860 N N . PHE A 1 102 ? -12.882 9.828 10.667 1.00 91.44 102 PHE A N 1
ATOM 861 C CA . PHE A 1 102 ? -13.713 8.643 10.447 1.00 91.44 102 PHE A CA 1
ATOM 862 C C . PHE A 1 102 ? -13.040 7.348 10.935 1.00 91.44 102 PHE A C 1
ATOM 864 O O . PHE A 1 102 ? -12.181 6.758 10.271 1.00 91.44 102 PHE A O 1
ATOM 871 N N . PHE A 1 103 ? -13.508 6.837 12.076 1.00 92.06 103 PHE A N 1
ATOM 872 C CA . PHE A 1 103 ? -12.959 5.640 12.738 1.00 92.06 103 PHE A CA 1
ATOM 873 C C . PHE A 1 103 ? -13.739 4.345 12.463 1.00 92.06 103 PHE A C 1
ATOM 875 O O . PHE A 1 103 ? -13.398 3.297 12.998 1.00 92.06 103 PHE A O 1
ATOM 882 N N . GLY A 1 104 ? -14.760 4.401 11.604 1.00 91.12 104 GLY A N 1
ATOM 883 C CA . GLY A 1 104 ? -15.654 3.279 11.311 1.00 91.12 104 GLY A CA 1
ATOM 884 C C . GLY A 1 104 ? -17.088 3.537 11.768 1.00 91.12 104 GLY A C 1
ATOM 885 O O . GLY A 1 104 ? -17.346 4.314 12.688 1.00 91.12 104 GLY A O 1
ATOM 886 N N . ILE A 1 105 ? -18.040 2.888 11.096 1.00 91.62 105 ILE A N 1
ATOM 887 C CA . ILE A 1 105 ? -19.475 3.092 11.336 1.00 91.62 105 ILE A CA 1
ATOM 888 C C . ILE A 1 105 ? -19.890 2.651 12.742 1.00 91.62 105 ILE A C 1
ATOM 890 O O . ILE A 1 105 ? -20.626 3.361 13.422 1.00 91.62 105 ILE A O 1
ATOM 894 N N . GLN A 1 106 ? -19.378 1.508 13.196 1.00 91.19 106 GLN A N 1
ATOM 895 C CA . GLN A 1 106 ? -19.682 0.963 14.513 1.00 91.19 106 GLN A CA 1
ATOM 896 C C . GLN A 1 106 ? -19.084 1.841 15.625 1.00 91.19 106 GLN A C 1
ATOM 898 O O . GLN A 1 106 ? -19.803 2.189 16.558 1.00 91.19 106 GLN A O 1
ATOM 903 N N . CYS A 1 107 ? -17.837 2.309 15.477 1.00 92.81 107 CYS A N 1
ATOM 904 C CA . CYS A 1 107 ? -17.246 3.294 16.391 1.00 92.81 107 CYS A CA 1
ATOM 905 C C . CYS A 1 107 ? -18.065 4.582 16.447 1.00 92.81 107 CYS A C 1
ATOM 907 O O . CYS A 1 107 ? -18.368 5.054 17.532 1.00 92.81 107 CYS A O 1
ATOM 909 N N . ARG A 1 108 ? -18.482 5.132 15.298 1.00 92.69 108 ARG A N 1
ATOM 910 C CA . ARG A 1 108 ? -19.327 6.336 15.262 1.00 92.69 108 ARG A CA 1
ATOM 911 C C . ARG A 1 108 ? -20.628 6.136 16.040 1.00 92.69 108 ARG A C 1
ATOM 913 O O . ARG A 1 108 ? -21.024 7.006 16.804 1.00 92.69 108 ARG A O 1
ATOM 920 N N . ASN A 1 109 ? -21.276 4.987 15.862 1.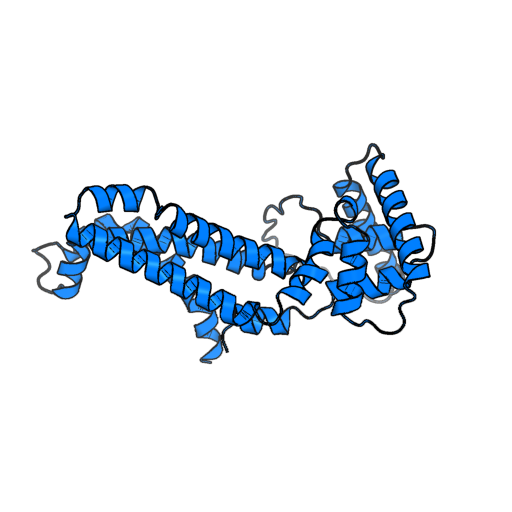00 93.25 109 ASN A N 1
ATOM 921 C CA . ASN A 1 109 ? -22.521 4.679 16.560 1.00 93.25 109 ASN A CA 1
ATOM 922 C C . ASN A 1 109 ? -22.320 4.537 18.077 1.00 93.25 109 ASN A C 1
ATOM 924 O O . ASN A 1 109 ? -23.196 4.958 18.824 1.00 93.25 109 ASN A O 1
ATOM 928 N N . LEU A 1 110 ? -21.197 3.961 18.519 1.00 93.69 110 LEU A N 1
ATOM 929 C CA . LEU A 1 110 ? -20.850 3.834 19.939 1.00 93.69 110 LEU A CA 1
ATOM 930 C C . LEU A 1 110 ? -20.486 5.193 20.550 1.00 93.69 110 LEU A C 1
ATOM 932 O O . LEU A 1 110 ? -21.044 5.562 21.574 1.00 93.69 110 LEU A O 1
ATOM 936 N N . LEU A 1 111 ? -19.644 5.981 19.880 1.00 93.81 111 LEU A N 1
ATOM 937 C CA . LEU A 1 111 ? -19.259 7.327 20.320 1.00 93.81 111 LEU A CA 1
ATOM 938 C C . LEU A 1 111 ? -20.475 8.250 20.482 1.00 93.81 111 LEU A C 1
ATOM 940 O O . LEU A 1 111 ? -20.560 8.982 21.459 1.00 93.81 111 LEU A O 1
ATOM 944 N N . ASN A 1 112 ? -21.457 8.162 19.579 1.00 92.56 112 ASN A N 1
ATOM 945 C CA . ASN A 1 112 ? -22.690 8.954 19.656 1.00 92.56 112 ASN A CA 1
ATOM 946 C C . ASN A 1 112 ? -23.593 8.602 20.856 1.00 92.56 112 ASN A C 1
ATOM 948 O O . ASN A 1 112 ? -24.525 9.351 21.142 1.00 92.56 112 ASN A O 1
ATOM 952 N N . ARG A 1 113 ? -23.376 7.457 21.514 1.00 92.44 113 ARG A N 1
ATOM 953 C CA . ARG A 1 113 ? -24.124 7.029 22.711 1.00 92.44 113 ARG A CA 1
ATOM 954 C C . ARG A 1 113 ? -23.416 7.404 24.013 1.00 92.44 113 ARG A C 1
ATOM 956 O O . ARG A 1 113 ? -24.034 7.348 25.071 1.00 92.44 113 ARG A O 1
ATOM 963 N N . MET A 1 114 ? -22.138 7.769 23.934 1.00 92.94 114 MET A N 1
ATOM 964 C CA . MET A 1 114 ? -21.304 8.114 25.081 1.00 92.94 114 MET A CA 1
ATOM 965 C C . MET A 1 114 ? -21.447 9.591 25.458 1.00 92.94 114 MET A C 1
ATOM 967 O O . MET A 1 114 ? -21.994 10.402 24.709 1.00 92.94 114 MET A O 1
ATOM 971 N N . SER A 1 115 ? -20.926 9.949 26.635 1.00 93.94 115 SER A N 1
ATOM 972 C CA . SER A 1 115 ? -20.789 11.353 27.026 1.00 93.94 115 SER A CA 1
ATOM 973 C C . SER A 1 115 ? -19.865 12.100 26.052 1.00 93.94 115 SER A C 1
ATOM 975 O O . SER A 1 115 ? -18.972 11.505 25.436 1.00 93.94 115 SER A O 1
ATOM 977 N N . SER A 1 116 ? -20.063 13.416 25.925 1.00 92.69 116 SER A N 1
ATOM 978 C CA . SER A 1 116 ? -19.226 14.255 25.057 1.00 92.69 116 SER A CA 1
ATOM 979 C C . SER A 1 116 ? -17.743 14.173 25.437 1.00 92.69 116 SER A C 1
ATOM 981 O O . SER A 1 116 ? -16.894 14.096 24.550 1.00 92.69 116 SER A O 1
ATOM 983 N N . ASP A 1 117 ? -17.440 14.139 26.737 1.00 94.06 117 ASP A N 1
ATOM 984 C CA . ASP A 1 117 ? -16.067 14.111 27.248 1.00 94.06 117 ASP A CA 1
ATOM 985 C C . ASP A 1 117 ? -15.388 12.771 26.931 1.00 94.06 117 ASP A C 1
ATOM 987 O O . ASP A 1 117 ? -14.336 12.747 26.292 1.00 94.06 117 ASP A O 1
ATOM 991 N N . THR A 1 118 ? -16.042 11.646 27.246 1.00 93.50 118 THR A N 1
ATOM 992 C CA . THR A 1 118 ? -15.533 10.297 26.938 1.00 93.50 118 THR A CA 1
ATOM 993 C C . THR A 1 118 ? -15.322 10.105 25.434 1.00 93.50 118 THR A C 1
ATOM 995 O O . THR A 1 118 ? -14.299 9.573 24.998 1.00 93.50 118 THR A O 1
ATOM 998 N N . SER A 1 119 ? -16.273 10.561 24.612 1.00 93.81 119 SER A N 1
ATOM 999 C CA . SER A 1 119 ? -16.151 10.480 23.154 1.00 93.81 119 SER A CA 1
ATOM 1000 C C . SER A 1 119 ? -14.948 11.285 22.645 1.00 93.81 119 SER A C 1
ATOM 1002 O O . SER A 1 119 ? -14.192 10.793 21.802 1.00 93.81 119 SER A O 1
ATOM 1004 N N . ALA A 1 120 ? -14.728 12.496 23.166 1.00 94.69 120 ALA A N 1
ATOM 1005 C CA . ALA A 1 120 ? -13.590 13.330 22.786 1.00 94.69 120 ALA A CA 1
ATOM 1006 C C . ALA A 1 120 ? -12.244 12.696 23.185 1.00 94.69 120 ALA A C 1
ATOM 1008 O O . ALA A 1 120 ? -11.315 12.669 22.372 1.00 94.69 120 ALA A O 1
ATOM 1009 N N . GLU A 1 121 ? -12.148 12.126 24.389 1.00 95.81 121 GLU A N 1
ATOM 1010 C CA . GLU A 1 121 ? -10.950 11.425 24.872 1.00 95.81 121 GLU A CA 1
ATOM 1011 C C . GLU A 1 121 ? -10.610 10.191 24.021 1.00 95.81 121 GLU A C 1
ATOM 1013 O O . GLU A 1 121 ? -9.453 9.989 23.623 1.00 95.81 121 GLU A O 1
ATOM 1018 N N . LEU A 1 122 ? -11.618 9.386 23.670 1.00 95.69 122 LEU A N 1
ATOM 1019 C CA . LEU A 1 122 ? -11.440 8.229 22.792 1.00 95.69 122 LEU A CA 1
ATOM 1020 C C . LEU A 1 122 ? -11.005 8.651 21.389 1.00 95.69 122 LEU A C 1
ATOM 1022 O O . LEU A 1 122 ? -10.050 8.095 20.847 1.00 95.69 122 LEU A O 1
ATOM 1026 N N . GLN A 1 123 ? -11.648 9.664 20.805 1.00 95.50 123 GLN A N 1
ATOM 1027 C CA . GLN A 1 123 ? -11.253 10.180 19.495 1.00 95.50 123 GLN A CA 1
ATOM 1028 C C . GLN A 1 123 ? -9.816 10.717 19.498 1.00 95.50 123 GLN A C 1
ATOM 1030 O O . GLN A 1 123 ? -9.073 10.464 18.547 1.00 95.50 123 GLN A O 1
ATOM 1035 N N . ALA A 1 124 ? -9.395 11.419 20.554 1.00 95.88 124 ALA A N 1
ATOM 1036 C CA . ALA A 1 124 ? -8.014 11.872 20.706 1.00 95.88 124 ALA A CA 1
ATOM 1037 C C . ALA A 1 124 ? -7.037 10.685 20.764 1.00 95.88 124 ALA A C 1
ATOM 1039 O O . ALA A 1 124 ? -6.012 10.690 20.076 1.00 95.88 124 ALA A O 1
ATOM 1040 N N . SER A 1 125 ? -7.391 9.632 21.503 1.00 96.06 125 SER A N 1
ATOM 1041 C CA . SER A 1 125 ? -6.607 8.396 21.594 1.00 96.06 125 SER A CA 1
ATOM 1042 C C . SER A 1 125 ? -6.504 7.673 20.245 1.00 96.06 125 SER A C 1
ATOM 1044 O O . SER A 1 125 ? -5.417 7.245 19.852 1.00 96.06 125 SER A O 1
ATOM 1046 N N . PHE A 1 126 ? -7.597 7.596 19.480 1.00 96.12 126 PHE A N 1
ATOM 1047 C CA . PHE A 1 126 ? -7.612 7.002 18.138 1.00 96.12 126 PHE A CA 1
ATOM 1048 C C . PHE A 1 126 ? -6.741 7.788 17.158 1.00 96.12 126 PHE A C 1
ATOM 1050 O O . PHE A 1 126 ? -5.942 7.202 16.424 1.00 96.12 126 PHE A O 1
ATOM 1057 N N . LYS A 1 127 ? -6.834 9.124 17.180 1.00 96.19 127 LYS A N 1
ATOM 1058 C CA . LYS A 1 127 ? -5.962 9.994 16.379 1.00 96.19 127 LYS A CA 1
ATOM 1059 C C . LYS A 1 127 ? -4.499 9.786 16.749 1.00 96.19 127 LYS A C 1
ATOM 1061 O O . LYS A 1 127 ? -3.666 9.632 15.859 1.00 96.19 127 LYS A O 1
ATOM 1066 N N . ARG A 1 128 ? -4.187 9.715 18.047 1.00 96.06 128 ARG A N 1
ATOM 1067 C CA . ARG A 1 128 ? -2.822 9.477 18.523 1.00 96.06 128 ARG A CA 1
ATOM 1068 C C . ARG A 1 128 ? -2.280 8.136 18.041 1.00 96.06 128 ARG A C 1
ATOM 1070 O O . ARG A 1 128 ? -1.159 8.104 17.546 1.00 96.06 128 ARG A O 1
ATOM 1077 N N . PHE A 1 129 ? -3.079 7.071 18.110 1.00 93.69 129 PHE A N 1
ATOM 1078 C CA . PHE A 1 129 ? -2.702 5.761 17.578 1.00 93.69 129 PHE A CA 1
ATOM 1079 C C . PHE A 1 129 ? -2.338 5.839 16.090 1.00 93.69 129 PHE A C 1
ATOM 1081 O O . PHE A 1 129 ? -1.273 5.367 15.691 1.00 93.69 129 PHE A O 1
ATOM 1088 N N . ILE A 1 130 ? -3.191 6.466 15.270 1.00 94.00 130 ILE A N 1
ATOM 1089 C CA . ILE A 1 130 ? -2.938 6.579 13.828 1.00 94.00 130 ILE A CA 1
ATOM 1090 C C . ILE A 1 130 ? -1.683 7.416 13.554 1.00 94.00 130 ILE A C 1
ATOM 1092 O O . ILE A 1 130 ? -0.870 7.029 12.717 1.00 94.00 130 ILE A O 1
ATOM 1096 N N . LEU A 1 131 ? -1.492 8.531 14.263 1.00 94.75 131 LEU A N 1
ATOM 1097 C CA . LEU A 1 131 ? -0.294 9.363 14.125 1.00 94.75 131 LEU A CA 1
ATOM 1098 C C . LEU A 1 131 ? 0.975 8.576 14.454 1.00 94.75 131 LEU A C 1
ATOM 1100 O O . LEU A 1 131 ? 1.899 8.562 13.651 1.00 94.75 131 LEU A O 1
ATOM 1104 N N . THR A 1 132 ? 0.994 7.847 15.572 1.00 91.69 132 THR A N 1
ATOM 1105 C CA . THR A 1 132 ? 2.137 7.003 15.950 1.00 91.69 132 THR A CA 1
ATOM 1106 C C . THR A 1 132 ? 2.409 5.909 14.917 1.00 91.69 132 THR A C 1
ATOM 1108 O O . THR A 1 132 ? 3.563 5.620 14.608 1.00 91.69 132 THR A O 1
ATOM 1111 N N . PHE A 1 133 ? 1.363 5.317 14.339 1.00 89.12 133 PHE A N 1
ATOM 1112 C CA . PHE A 1 133 ? 1.508 4.351 13.254 1.00 89.12 133 PHE A CA 1
ATOM 1113 C C . PHE A 1 133 ? 2.118 4.976 11.985 1.00 89.12 133 PHE A C 1
ATOM 1115 O O . PHE A 1 133 ? 3.013 4.391 11.372 1.00 89.12 133 PHE A O 1
ATOM 1122 N N . LEU A 1 134 ? 1.676 6.175 11.601 1.00 90.75 134 LEU A N 1
ATOM 1123 C CA . LEU A 1 134 ? 2.215 6.894 10.445 1.00 90.75 134 LEU A CA 1
ATOM 1124 C C . LEU A 1 134 ? 3.668 7.331 10.666 1.00 90.75 134 LEU A C 1
ATOM 1126 O O . LEU A 1 134 ? 4.493 7.118 9.781 1.00 90.75 134 LEU A O 1
ATOM 1130 N N . GLU A 1 135 ? 3.984 7.877 11.845 1.00 90.19 135 GLU A N 1
ATOM 1131 C CA . GLU A 1 135 ? 5.349 8.220 12.274 1.00 90.19 135 GLU A CA 1
ATOM 1132 C C . GLU A 1 135 ? 6.268 6.993 12.214 1.00 90.19 135 GLU A C 1
ATOM 1134 O O . GLU A 1 135 ? 7.405 7.082 11.750 1.00 90.19 135 GLU A O 1
ATOM 1139 N N . TYR A 1 136 ? 5.765 5.829 12.639 1.00 84.94 136 TYR A N 1
ATOM 1140 C CA . TYR A 1 136 ? 6.504 4.576 12.556 1.00 84.94 136 TYR A CA 1
ATOM 1141 C C . TYR A 1 136 ? 6.841 4.219 11.105 1.00 84.94 136 TYR A C 1
ATOM 1143 O O . TYR A 1 136 ? 8.009 3.987 10.809 1.00 84.94 136 TYR A O 1
ATOM 1151 N N . ILE A 1 137 ? 5.865 4.209 10.189 1.00 84.38 137 ILE A N 1
ATOM 1152 C CA . ILE A 1 137 ? 6.139 3.908 8.772 1.00 84.38 137 ILE A CA 1
ATOM 1153 C C . ILE A 1 137 ? 7.146 4.910 8.200 1.00 84.38 137 ILE A C 1
ATOM 1155 O O . ILE A 1 137 ? 8.111 4.517 7.539 1.00 84.38 137 ILE A O 1
ATOM 1159 N N . ASP A 1 138 ? 6.935 6.197 8.468 1.00 86.12 138 ASP A N 1
ATOM 1160 C CA . ASP A 1 138 ? 7.752 7.267 7.908 1.00 86.12 138 ASP A CA 1
ATOM 1161 C C . ASP A 1 138 ? 9.209 7.188 8.380 1.00 86.12 138 ASP A C 1
ATOM 1163 O O . ASP A 1 138 ? 10.132 7.335 7.581 1.00 86.12 138 ASP A O 1
ATOM 1167 N N . LYS A 1 139 ? 9.447 6.815 9.642 1.00 83.62 139 LYS A N 1
ATOM 1168 C CA . LYS A 1 139 ? 10.798 6.604 10.184 1.00 83.62 139 LYS A CA 1
ATOM 1169 C C . LYS A 1 139 ? 11.636 5.622 9.355 1.00 83.62 139 LYS A C 1
ATOM 1171 O O . LYS A 1 139 ? 12.835 5.839 9.196 1.00 83.62 139 LYS A O 1
ATOM 1176 N N . TYR A 1 140 ? 11.035 4.550 8.840 1.00 74.81 140 TYR A N 1
ATOM 1177 C CA . TYR A 1 140 ? 11.760 3.529 8.073 1.00 74.81 140 TYR A CA 1
ATOM 1178 C C . TYR A 1 140 ? 11.741 3.779 6.561 1.00 74.81 140 TYR A C 1
ATOM 1180 O O . TYR A 1 140 ? 12.645 3.332 5.852 1.00 74.81 140 TYR A O 1
ATOM 1188 N N . PHE A 1 141 ? 10.734 4.493 6.062 1.00 80.69 141 PHE A N 1
ATOM 1189 C CA . PHE A 1 141 ? 10.559 4.751 4.636 1.00 80.69 141 PHE A CA 1
ATOM 1190 C C . PHE A 1 141 ? 11.240 6.042 4.160 1.00 80.69 141 PHE A C 1
ATOM 1192 O O . PHE A 1 141 ? 11.817 6.048 3.071 1.00 80.69 141 PHE A O 1
ATOM 1199 N N . SER A 1 142 ? 11.246 7.095 4.987 1.00 80.94 142 SER A N 1
ATOM 1200 C CA . SER A 1 142 ? 11.733 8.454 4.669 1.00 80.94 142 SER A CA 1
ATOM 1201 C C . SER A 1 142 ? 13.122 8.492 4.022 1.00 80.94 142 SER A C 1
ATOM 1203 O O . SER A 1 142 ? 13.364 9.277 3.109 1.00 80.94 142 SER A O 1
ATOM 1205 N N . GLN A 1 143 ? 14.024 7.598 4.430 1.00 80.81 143 GLN A N 1
ATOM 1206 C CA . GLN A 1 143 ? 15.399 7.550 3.922 1.00 80.81 143 GLN A CA 1
ATOM 1207 C C . GLN A 1 143 ? 15.510 7.079 2.464 1.00 80.81 143 GLN A C 1
ATOM 1209 O O . GLN A 1 143 ? 16.493 7.393 1.800 1.00 80.81 143 GLN A O 1
ATOM 1214 N N . ASN A 1 144 ? 14.531 6.320 1.963 1.00 83.50 144 ASN A N 1
ATOM 1215 C CA . ASN A 1 144 ? 14.588 5.691 0.640 1.00 83.50 144 ASN A CA 1
ATOM 1216 C C . ASN A 1 144 ? 13.448 6.135 -0.285 1.00 83.50 144 ASN A C 1
ATOM 1218 O O . ASN A 1 144 ? 13.304 5.568 -1.365 1.00 83.50 144 ASN A O 1
ATOM 1222 N N . VAL A 1 145 ? 12.647 7.137 0.100 1.00 87.25 145 VAL A N 1
ATOM 1223 C CA . VAL A 1 145 ? 11.451 7.557 -0.656 1.00 87.25 145 VAL A CA 1
ATOM 1224 C C . VAL A 1 145 ? 11.792 7.894 -2.098 1.00 87.25 145 VAL A C 1
ATOM 1226 O O . VAL A 1 145 ? 11.185 7.329 -2.996 1.00 87.25 145 VAL A O 1
ATOM 1229 N N . ALA A 1 146 ? 12.792 8.748 -2.329 1.00 89.00 146 ALA A N 1
ATOM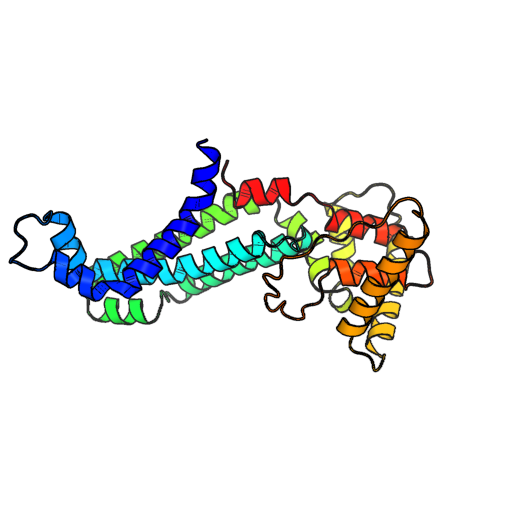 1230 C CA . ALA A 1 146 ? 13.163 9.174 -3.679 1.00 89.00 146 ALA A CA 1
ATOM 1231 C C . ALA A 1 146 ? 13.610 7.995 -4.561 1.00 89.00 146 ALA A C 1
ATOM 1233 O O . ALA A 1 146 ? 13.245 7.921 -5.731 1.00 89.00 146 ALA A O 1
ATOM 1234 N N . PHE A 1 147 ? 14.362 7.051 -3.989 1.00 89.25 147 PHE A N 1
ATOM 1235 C CA . PHE A 1 147 ? 14.792 5.839 -4.683 1.00 89.25 147 PHE A CA 1
ATOM 1236 C C . PHE A 1 147 ? 13.610 4.923 -5.012 1.00 89.25 147 PHE A C 1
ATOM 1238 O O . PHE A 1 147 ? 13.450 4.516 -6.160 1.00 89.25 147 PHE A O 1
ATOM 1245 N N . LEU A 1 148 ? 12.767 4.626 -4.020 1.00 88.44 148 LEU A N 1
ATOM 1246 C CA . LEU A 1 148 ? 11.615 3.737 -4.169 1.00 88.44 148 LEU A CA 1
ATOM 1247 C C . LEU A 1 148 ? 10.564 4.324 -5.112 1.00 88.44 148 LEU A C 1
ATOM 1249 O O . LEU A 1 148 ? 9.981 3.590 -5.901 1.00 88.44 148 LEU A O 1
ATOM 1253 N N . GLU A 1 149 ? 10.355 5.637 -5.059 1.00 91.12 149 GLU A N 1
ATOM 1254 C CA . GLU A 1 149 ? 9.505 6.371 -5.993 1.00 91.12 149 GLU A CA 1
ATOM 1255 C C . GLU A 1 149 ? 10.016 6.219 -7.425 1.00 91.12 149 GLU A C 1
ATOM 1257 O O . GLU A 1 149 ? 9.261 5.828 -8.313 1.00 91.12 149 GLU A O 1
ATOM 1262 N N . ALA A 1 150 ? 11.312 6.466 -7.636 1.00 91.88 150 ALA A N 1
ATOM 1263 C CA . ALA A 1 150 ? 11.912 6.426 -8.961 1.00 91.88 150 ALA A CA 1
ATOM 1264 C C . ALA A 1 150 ? 11.825 5.034 -9.599 1.00 91.88 150 ALA A C 1
ATOM 1266 O O . ALA A 1 150 ? 11.405 4.916 -10.750 1.00 91.88 150 ALA A O 1
ATOM 1267 N N . ILE A 1 151 ? 12.145 3.972 -8.848 1.00 90.81 151 ILE A N 1
ATOM 1268 C CA . ILE A 1 151 ? 11.991 2.601 -9.359 1.00 90.81 151 ILE A CA 1
ATOM 1269 C C . ILE A 1 151 ? 10.518 2.183 -9.447 1.00 90.81 151 ILE A C 1
ATOM 1271 O O . ILE A 1 151 ? 10.172 1.368 -10.297 1.00 90.81 151 ILE A O 1
ATOM 1275 N N . GLY A 1 152 ? 9.643 2.739 -8.605 1.00 90.19 152 GLY A N 1
ATOM 1276 C CA . GLY A 1 152 ? 8.225 2.393 -8.542 1.00 90.19 152 GLY A CA 1
ATOM 1277 C C . GLY A 1 152 ? 7.460 2.723 -9.821 1.00 90.19 152 GLY A C 1
ATOM 1278 O 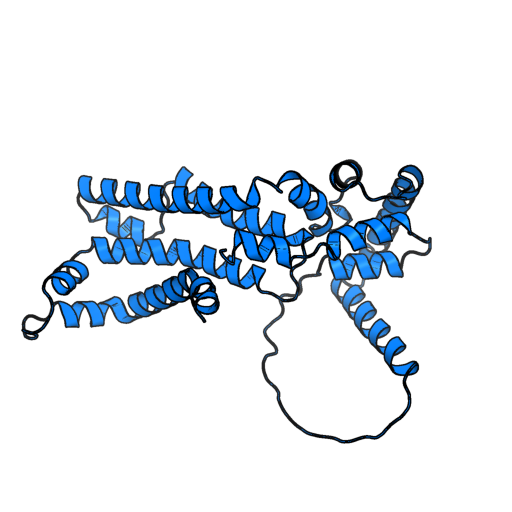O . GLY A 1 152 ? 6.488 2.042 -10.148 1.00 90.19 152 GLY A O 1
ATOM 1279 N N . HIS A 1 153 ? 7.930 3.702 -10.601 1.00 91.25 153 HIS A N 1
ATOM 1280 C CA . HIS A 1 153 ? 7.348 4.032 -11.904 1.00 91.25 153 HIS A CA 1
ATOM 1281 C C . HIS A 1 153 ? 7.346 2.850 -12.886 1.00 91.25 153 HIS A C 1
ATOM 1283 O O . HIS A 1 153 ? 6.407 2.707 -13.666 1.00 91.25 153 HIS A O 1
ATOM 1289 N N . PHE A 1 154 ? 8.321 1.941 -12.786 1.00 90.75 154 PHE A N 1
ATOM 1290 C CA . PHE A 1 154 ? 8.401 0.736 -13.619 1.00 90.75 154 PHE A CA 1
ATOM 1291 C C . PHE A 1 154 ? 7.332 -0.317 -13.276 1.00 90.75 154 PHE A C 1
ATOM 1293 O O . PHE A 1 154 ? 7.196 -1.313 -13.988 1.00 90.75 154 PHE A O 1
ATOM 1300 N N . GLY A 1 155 ? 6.567 -0.110 -12.200 1.00 87.00 155 GLY A N 1
ATOM 1301 C CA . GLY A 1 155 ? 5.502 -1.004 -11.744 1.00 87.00 155 GLY A CA 1
ATOM 1302 C C . GLY A 1 155 ? 4.143 -0.731 -12.375 1.00 87.00 155 GLY A C 1
ATOM 1303 O O . GLY A 1 155 ? 3.264 -1.584 -12.290 1.00 87.00 155 GLY A O 1
ATOM 1304 N N . TYR A 1 156 ? 3.965 0.433 -13.007 1.00 81.81 156 TYR A N 1
ATOM 1305 C CA . TYR A 1 156 ? 2.691 0.863 -13.598 1.00 81.81 156 TYR A CA 1
ATOM 1306 C C . TYR A 1 156 ? 2.551 0.515 -15.086 1.00 81.81 156 TYR A C 1
ATOM 1308 O O . TYR A 1 156 ? 1.618 0.990 -15.728 1.00 81.81 156 TYR A O 1
ATOM 1316 N N . GLY A 1 157 ? 3.465 -0.291 -15.631 1.00 82.44 157 GLY A N 1
ATOM 1317 C CA . GLY A 1 157 ? 3.514 -0.597 -17.060 1.00 82.44 157 GLY A CA 1
ATOM 1318 C C . GLY A 1 157 ? 4.265 0.461 -17.868 1.00 82.44 157 GLY A C 1
ATOM 1319 O O . GLY A 1 157 ? 4.434 1.609 -17.445 1.00 82.44 157 GLY A O 1
ATOM 1320 N N . ILE A 1 158 ? 4.759 0.054 -19.037 1.00 88.44 158 ILE A N 1
ATOM 1321 C CA . ILE A 1 158 ? 5.543 0.927 -19.916 1.00 88.44 158 ILE A CA 1
ATOM 1322 C C . ILE A 1 158 ? 4.688 2.054 -20.512 1.00 88.44 158 ILE A C 1
ATOM 1324 O O . ILE A 1 158 ? 5.221 3.121 -20.811 1.00 88.44 158 ILE A O 1
ATOM 1328 N N . GLU A 1 159 ? 3.365 1.882 -20.629 1.00 87.25 159 GLU A N 1
ATOM 1329 C CA . GLU A 1 159 ? 2.477 2.921 -21.156 1.00 87.25 159 GLU A CA 1
ATOM 1330 C C . GLU A 1 159 ? 2.487 4.191 -20.302 1.00 87.25 159 GLU A C 1
ATOM 1332 O O . GLU A 1 159 ? 2.574 5.300 -20.835 1.00 87.25 159 GLU A O 1
ATOM 1337 N N . ASN A 1 160 ? 2.488 4.015 -18.980 1.00 89.62 160 ASN A N 1
ATOM 1338 C CA . ASN A 1 160 ? 2.432 5.097 -17.999 1.00 89.62 160 ASN A CA 1
ATOM 1339 C C . ASN A 1 160 ? 3.818 5.661 -17.662 1.00 89.62 160 ASN A C 1
ATOM 1341 O O . ASN A 1 160 ? 3.923 6.689 -16.990 1.00 89.62 160 ASN A O 1
ATOM 1345 N N . LEU A 1 161 ? 4.883 4.999 -18.121 1.00 93.19 161 LEU A N 1
ATOM 1346 C CA . LEU A 1 161 ? 6.256 5.418 -17.892 1.00 93.19 161 LEU A CA 1
ATOM 1347 C C . LEU A 1 161 ? 6.632 6.555 -18.852 1.00 93.19 161 LEU A C 1
ATOM 1349 O O . LEU A 1 161 ? 6.445 6.464 -20.066 1.00 93.19 161 LEU A O 1
ATOM 1353 N N . THR A 1 162 ? 7.182 7.639 -18.318 1.00 95.12 162 THR A N 1
ATOM 1354 C CA . THR A 1 162 ? 7.679 8.790 -19.090 1.00 95.12 162 THR A CA 1
ATOM 1355 C C . THR A 1 162 ? 9.203 8.802 -19.123 1.00 95.12 162 THR A C 1
ATOM 1357 O O . THR A 1 162 ? 9.852 8.306 -18.203 1.00 95.12 162 THR A O 1
ATOM 1360 N N . TRP A 1 163 ? 9.793 9.422 -20.149 1.00 95.88 163 TRP A N 1
ATOM 1361 C CA . TRP A 1 163 ? 11.252 9.541 -20.234 1.00 95.88 163 TRP A CA 1
ATOM 1362 C C . TRP A 1 163 ? 11.852 10.280 -19.030 1.00 95.88 163 TRP A C 1
ATOM 1364 O O . TRP A 1 163 ? 12.844 9.833 -18.470 1.00 95.88 163 TRP A O 1
ATOM 1374 N N . ASN A 1 164 ? 11.194 11.339 -18.547 1.00 95.75 164 ASN A N 1
ATOM 1375 C CA . ASN A 1 164 ? 11.636 12.065 -17.354 1.00 95.75 164 ASN A CA 1
ATOM 1376 C C . ASN A 1 164 ? 11.746 11.145 -16.119 1.00 95.75 164 ASN A C 1
ATOM 1378 O O . ASN A 1 164 ? 12.716 11.220 -15.369 1.00 95.75 164 ASN A O 1
ATOM 1382 N N . GLN A 1 165 ? 10.794 10.222 -15.937 1.00 95.50 165 GLN A N 1
ATOM 1383 C CA . GLN A 1 165 ? 10.850 9.237 -14.850 1.00 95.50 165 GLN A CA 1
ATOM 1384 C C . GLN A 1 165 ? 12.010 8.248 -15.028 1.00 95.50 165 GLN A C 1
ATOM 1386 O O . GLN A 1 165 ? 12.649 7.879 -14.042 1.00 95.50 165 GLN A O 1
ATOM 1391 N N . VAL A 1 166 ? 12.313 7.850 -16.269 1.00 95.00 166 VAL A N 1
ATOM 1392 C CA . VAL A 1 166 ? 13.479 7.012 -16.588 1.00 95.00 166 VAL A CA 1
ATOM 1393 C C . VAL A 1 166 ? 14.778 7.751 -16.249 1.00 95.00 166 VAL A C 1
ATOM 1395 O O . VAL A 1 166 ? 15.604 7.200 -15.524 1.00 95.00 166 VAL A O 1
ATOM 1398 N N . GLN A 1 167 ? 14.923 9.013 -16.666 1.00 94.62 167 GLN A N 1
ATOM 1399 C CA . GLN A 1 167 ? 16.087 9.851 -16.349 1.00 94.62 167 GLN A CA 1
ATOM 1400 C C . GLN A 1 167 ? 16.281 10.021 -14.841 1.00 94.62 167 GLN A C 1
ATOM 1402 O O . GLN A 1 167 ? 17.344 9.697 -14.314 1.00 94.62 167 GLN A O 1
ATOM 1407 N N . LYS A 1 168 ? 15.221 10.405 -14.116 1.00 94.06 168 LYS A N 1
ATOM 1408 C CA . LYS A 1 168 ? 15.246 10.528 -12.649 1.00 94.06 168 LYS A CA 1
ATOM 1409 C C . LYS A 1 168 ? 15.680 9.217 -11.981 1.00 94.06 168 LYS A C 1
ATOM 1411 O O . LYS A 1 168 ? 16.426 9.229 -11.002 1.00 94.06 168 LYS A O 1
ATOM 1416 N N . CYS A 1 169 ? 15.248 8.071 -12.511 1.00 93.50 169 CYS A N 1
ATOM 1417 C CA . CYS A 1 169 ? 15.698 6.770 -12.024 1.00 93.50 169 CYS A CA 1
ATOM 1418 C C . CYS A 1 169 ? 17.198 6.555 -12.261 1.00 93.50 169 CYS A C 1
ATOM 1420 O O . CYS A 1 169 ? 17.894 6.129 -11.341 1.00 93.50 169 CYS A O 1
ATOM 1422 N N . ILE A 1 170 ? 17.730 6.873 -13.440 1.00 93.56 170 ILE A N 1
ATOM 1423 C CA . ILE A 1 170 ? 19.169 6.747 -13.736 1.00 93.56 170 ILE A CA 1
ATOM 1424 C C . ILE A 1 170 ? 19.998 7.635 -12.800 1.00 93.56 170 ILE A C 1
ATOM 1426 O O . ILE A 1 170 ? 20.955 7.155 -12.188 1.00 93.56 170 ILE A O 1
ATOM 1430 N N . GLU A 1 171 ? 19.597 8.895 -12.628 1.00 92.69 171 GLU A N 1
ATOM 1431 C CA . GLU A 1 171 ? 20.273 9.871 -11.766 1.00 92.69 171 GLU A CA 1
ATOM 1432 C C . GLU A 1 171 ? 20.378 9.390 -10.312 1.00 92.69 171 GLU A C 1
ATOM 1434 O O . GLU A 1 171 ? 21.435 9.492 -9.680 1.00 92.69 171 GLU A O 1
ATOM 1439 N N . ILE A 1 172 ? 19.287 8.828 -9.780 1.00 90.88 172 ILE A N 1
ATOM 1440 C CA . ILE A 1 172 ? 19.219 8.353 -8.394 1.00 90.88 172 ILE A CA 1
ATOM 1441 C C . ILE A 1 172 ? 19.956 7.019 -8.220 1.00 90.88 172 ILE A C 1
ATOM 1443 O O . ILE A 1 172 ? 20.655 6.823 -7.224 1.00 90.88 172 ILE A O 1
ATOM 1447 N N . THR A 1 173 ? 19.813 6.094 -9.171 1.00 87.00 173 THR A N 1
ATOM 1448 C CA . THR A 1 173 ? 20.378 4.736 -9.072 1.00 87.00 173 THR A CA 1
ATOM 1449 C C . THR A 1 173 ? 21.864 4.671 -9.423 1.00 87.00 173 THR A C 1
ATOM 1451 O O . THR A 1 173 ? 22.555 3.761 -8.960 1.00 87.00 173 THR A O 1
ATOM 1454 N N . LYS A 1 174 ? 22.374 5.636 -10.202 1.00 87.94 174 LYS A N 1
ATOM 1455 C CA . LYS A 1 174 ? 23.782 5.745 -10.624 1.00 87.94 174 LYS A CA 1
ATOM 1456 C C . LYS A 1 174 ? 24.328 4.450 -11.240 1.00 87.94 174 LYS A C 1
ATOM 1458 O O . LYS A 1 174 ? 25.462 4.041 -10.967 1.00 87.94 174 LYS A O 1
ATOM 1463 N N . ILE A 1 175 ? 23.513 3.781 -12.057 1.00 87.81 175 ILE A N 1
ATOM 1464 C CA . ILE A 1 175 ? 23.889 2.530 -12.727 1.00 87.81 175 ILE A CA 1
ATOM 1465 C C . ILE A 1 175 ? 25.056 2.802 -13.686 1.00 87.81 175 ILE A C 1
ATOM 1467 O O . ILE A 1 175 ? 24.992 3.672 -14.550 1.00 87.81 175 ILE A O 1
ATOM 1471 N N . LYS A 1 176 ? 26.144 2.041 -13.534 1.00 87.75 176 LYS A N 1
ATOM 1472 C CA . LYS A 1 176 ? 27.356 2.202 -14.348 1.00 87.75 176 LYS A CA 1
ATOM 1473 C C . LYS A 1 176 ? 27.191 1.578 -15.734 1.00 87.75 176 LYS A C 1
ATOM 1475 O O . LYS A 1 176 ? 26.643 0.486 -15.865 1.00 87.75 176 LYS A O 1
ATOM 1480 N N . GLY A 1 177 ? 27.767 2.227 -16.748 1.00 87.50 177 GLY A N 1
ATOM 1481 C CA . GLY A 1 177 ? 27.838 1.685 -18.109 1.00 87.50 177 GLY A CA 1
ATOM 1482 C C . GLY A 1 177 ? 26.489 1.643 -18.831 1.00 87.50 177 GLY A C 1
ATOM 1483 O O . GLY A 1 177 ? 26.263 0.721 -19.621 1.00 87.50 177 GLY A O 1
ATOM 1484 N N . LEU A 1 178 ? 25.604 2.593 -18.511 1.00 92.12 178 LEU A N 1
ATOM 1485 C CA . LEU A 1 178 ? 24.447 2.948 -19.329 1.00 92.12 178 LEU A CA 1
ATOM 1486 C C . LEU A 1 178 ? 24.847 4.069 -20.288 1.00 92.12 178 LEU A C 1
ATOM 1488 O O . LEU A 1 178 ? 25.457 5.048 -19.858 1.00 92.12 178 LEU A O 1
ATOM 1492 N N . ASN A 1 179 ? 24.496 3.916 -21.560 1.00 94.00 179 ASN A N 1
ATOM 1493 C CA . ASN A 1 179 ? 24.483 5.020 -22.511 1.00 94.00 179 ASN A CA 1
ATOM 1494 C C . ASN A 1 179 ? 23.061 5.598 -22.538 1.00 94.00 179 ASN A C 1
ATOM 1496 O O . ASN A 1 179 ? 22.120 4.876 -22.862 1.00 94.00 179 ASN A O 1
ATOM 1500 N N . GLU A 1 180 ? 22.901 6.861 -22.141 1.00 92.50 180 GLU A N 1
ATOM 1501 C CA . GLU A 1 180 ? 21.588 7.507 -22.022 1.00 92.50 180 GLU A CA 1
ATOM 1502 C C . GLU A 1 180 ? 20.932 7.759 -23.387 1.00 92.50 180 GLU A C 1
ATOM 1504 O O . GLU A 1 180 ? 19.725 7.555 -23.516 1.00 92.50 180 GLU A O 1
ATOM 1509 N N . ASP A 1 181 ? 21.718 8.096 -24.413 1.00 94.25 181 ASP A N 1
ATOM 1510 C CA . ASP A 1 181 ? 21.210 8.315 -25.772 1.00 94.25 181 ASP A CA 1
ATOM 1511 C C . ASP A 1 181 ? 20.686 7.004 -26.376 1.00 94.25 181 ASP A C 1
ATOM 1513 O O . ASP A 1 181 ? 19.574 6.943 -26.904 1.00 94.25 181 ASP A O 1
ATOM 1517 N N . ASP A 1 182 ? 21.453 5.917 -26.231 1.00 95.56 182 ASP A N 1
ATOM 1518 C CA . ASP A 1 182 ? 21.011 4.586 -26.665 1.00 95.56 182 ASP A CA 1
ATOM 1519 C C . ASP A 1 182 ? 19.779 4.139 -25.870 1.00 95.56 182 ASP A C 1
ATOM 1521 O O . ASP A 1 182 ? 18.834 3.594 -26.435 1.00 95.56 182 ASP A O 1
ATOM 1525 N N . LEU A 1 183 ? 19.749 4.406 -24.561 1.00 95.69 183 LEU A N 1
ATOM 1526 C CA . LEU A 1 183 ? 18.622 4.059 -23.703 1.00 95.69 183 LEU A CA 1
ATOM 1527 C C . LEU A 1 183 ? 17.336 4.805 -24.085 1.00 95.69 183 LEU A C 1
ATOM 1529 O O . LEU A 1 183 ? 16.259 4.215 -23.997 1.00 95.69 183 LEU A O 1
ATOM 1533 N N . PHE A 1 184 ? 17.423 6.065 -24.517 1.00 96.44 184 PHE A N 1
ATOM 1534 C CA . PHE A 1 184 ? 16.270 6.815 -25.022 1.00 96.44 184 PHE A CA 1
ATOM 1535 C C . PHE A 1 184 ? 15.678 6.165 -26.276 1.00 96.44 184 PHE A C 1
ATOM 1537 O O . PHE A 1 184 ? 14.457 5.995 -26.382 1.00 96.44 184 PHE A O 1
ATOM 1544 N N . ASN A 1 185 ? 16.546 5.753 -27.202 1.00 96.00 185 ASN A N 1
ATOM 1545 C CA . ASN A 1 185 ? 16.134 5.040 -28.406 1.00 96.00 185 ASN A CA 1
ATOM 1546 C C . ASN A 1 185 ? 15.485 3.697 -28.038 1.00 96.00 185 ASN A C 1
ATOM 1548 O O . ASN A 1 185 ? 14.357 3.431 -28.446 1.00 96.00 185 ASN A O 1
ATOM 1552 N N . GLU A 1 186 ? 16.132 2.898 -27.180 1.00 95.75 186 GLU A N 1
ATOM 1553 C CA . GLU A 1 186 ? 15.590 1.625 -26.683 1.00 95.75 186 GLU A CA 1
ATOM 1554 C C . GLU A 1 186 ? 14.224 1.795 -25.993 1.00 95.75 186 GLU A C 1
ATOM 1556 O O . GLU A 1 186 ? 13.316 0.991 -26.194 1.00 95.75 186 GLU A O 1
ATOM 1561 N N . PHE A 1 187 ? 14.053 2.848 -25.189 1.00 95.69 187 PHE A N 1
ATOM 1562 C CA . PHE A 1 187 ? 12.788 3.169 -24.525 1.00 95.69 187 PHE A CA 1
ATOM 1563 C C . PHE A 1 187 ? 11.669 3.482 -25.524 1.00 95.69 187 PHE A C 1
ATOM 1565 O O . PHE A 1 187 ? 10.547 2.993 -25.366 1.00 95.69 187 PHE A O 1
ATOM 1572 N N . THR A 1 188 ? 11.971 4.276 -26.552 1.00 94.38 188 THR A N 1
ATOM 1573 C CA . THR A 1 188 ? 11.004 4.657 -27.589 1.00 94.38 188 THR A CA 1
ATOM 1574 C C . THR A 1 188 ? 10.569 3.439 -28.403 1.00 94.38 188 THR A C 1
ATOM 1576 O O . THR A 1 188 ? 9.373 3.222 -28.592 1.00 94.38 188 THR A O 1
ATOM 1579 N N . GLU A 1 189 ? 11.520 2.589 -28.795 1.00 93.94 189 GLU A N 1
ATOM 1580 C CA . GLU A 1 189 ? 11.244 1.335 -29.504 1.00 93.94 189 GLU A CA 1
ATOM 1581 C C . GLU A 1 189 ? 10.378 0.383 -28.671 1.00 93.94 189 GLU A C 1
ATOM 1583 O O . GLU A 1 189 ? 9.378 -0.147 -29.155 1.00 93.94 189 GLU A O 1
ATOM 1588 N N . LEU A 1 190 ? 10.687 0.211 -27.382 1.00 93.38 190 LEU A N 1
ATOM 1589 C CA . LEU A 1 190 ? 9.886 -0.644 -26.504 1.00 93.38 190 LEU A CA 1
ATOM 1590 C C . LEU A 1 190 ? 8.459 -0.122 -26.308 1.00 93.38 190 LEU A C 1
ATOM 1592 O O . LEU A 1 190 ? 7.532 -0.931 -26.212 1.00 93.38 190 LEU A O 1
ATOM 1596 N N . LYS A 1 191 ? 8.254 1.203 -26.282 1.00 93.06 191 LYS A N 1
ATOM 1597 C CA . LYS A 1 191 ? 6.903 1.784 -26.283 1.00 93.06 191 LYS A CA 1
ATOM 1598 C C . LYS A 1 191 ? 6.135 1.425 -27.550 1.00 93.06 191 LYS A C 1
ATOM 1600 O O . LYS A 1 191 ? 4.998 0.969 -27.447 1.00 93.06 191 LYS A O 1
ATOM 1605 N N . LEU A 1 192 ? 6.760 1.558 -28.719 1.00 91.94 192 LEU A N 1
ATOM 1606 C CA . LEU A 1 192 ? 6.145 1.169 -29.991 1.00 91.94 192 LEU A CA 1
ATOM 1607 C C . LEU A 1 192 ? 5.812 -0.330 -30.017 1.00 91.94 192 LEU A C 1
ATOM 1609 O O . LEU A 1 192 ? 4.706 -0.715 -30.399 1.00 91.94 192 LEU A O 1
ATOM 1613 N N . THR A 1 193 ? 6.725 -1.180 -29.543 1.00 90.75 193 THR A N 1
ATOM 1614 C CA . THR A 1 193 ? 6.496 -2.626 -29.413 1.00 90.75 193 THR A CA 1
ATOM 1615 C C . THR A 1 193 ? 5.309 -2.933 -28.507 1.00 90.75 193 THR A C 1
ATOM 1617 O O . THR A 1 193 ? 4.455 -3.749 -28.862 1.00 90.75 193 THR A O 1
ATOM 1620 N N . PHE A 1 194 ? 5.193 -2.250 -27.371 1.00 91.56 194 PHE A N 1
ATOM 1621 C CA . PHE A 1 194 ? 4.049 -2.411 -26.482 1.00 91.56 194 PHE A CA 1
ATOM 1622 C C . PHE A 1 194 ? 2.727 -1.989 -27.142 1.00 91.56 194 PHE A C 1
ATOM 1624 O O . PHE A 1 194 ? 1.750 -2.736 -27.079 1.00 91.56 194 PHE A O 1
ATOM 1631 N N . GLU A 1 195 ? 2.694 -0.854 -27.845 1.00 90.62 195 GLU A N 1
ATOM 1632 C CA . GLU A 1 195 ? 1.508 -0.414 -28.591 1.00 90.62 195 GLU A CA 1
ATOM 1633 C C . GLU A 1 195 ? 1.092 -1.424 -29.672 1.00 90.62 195 GLU A C 1
ATOM 1635 O O . GLU A 1 195 ? -0.098 -1.676 -29.873 1.00 90.62 195 GLU A O 1
ATOM 1640 N N . MET A 1 196 ? 2.056 -2.042 -30.362 1.00 88.75 196 MET A N 1
ATOM 1641 C CA . MET A 1 196 ? 1.779 -3.103 -31.335 1.00 88.75 196 MET A CA 1
ATOM 1642 C C . MET A 1 196 ? 1.188 -4.351 -30.673 1.00 88.75 196 MET A C 1
ATOM 1644 O O . MET A 1 196 ? 0.259 -4.951 -31.214 1.00 88.75 196 MET A O 1
ATOM 1648 N N . ILE A 1 197 ? 1.689 -4.737 -29.497 1.00 87.44 197 ILE A N 1
ATOM 1649 C CA . ILE A 1 197 ? 1.162 -5.866 -28.718 1.00 87.44 197 ILE A CA 1
ATOM 1650 C C . ILE A 1 197 ? -0.276 -5.589 -28.262 1.00 87.44 197 ILE A C 1
ATOM 1652 O O . ILE A 1 197 ? -1.113 -6.491 -28.334 1.00 87.44 197 ILE A O 1
ATOM 1656 N N . GLN A 1 198 ? -0.578 -4.357 -27.841 1.00 86.38 198 GLN A N 1
ATOM 1657 C CA . GLN A 1 198 ? -1.922 -3.951 -27.417 1.00 86.38 198 GLN A CA 1
ATOM 1658 C C . GLN A 1 198 ? -2.947 -3.935 -28.556 1.00 86.38 198 GLN A C 1
ATOM 1660 O O . GLN A 1 198 ? -4.125 -4.173 -28.311 1.00 86.38 198 GLN A O 1
ATOM 1665 N N . LYS A 1 199 ? -2.518 -3.669 -29.796 1.00 87.81 199 LYS A N 1
ATOM 1666 C CA . LYS A 1 199 ? -3.397 -3.661 -30.979 1.00 87.81 199 LYS A CA 1
ATOM 1667 C C . LYS A 1 199 ? -3.797 -5.058 -31.462 1.00 87.81 199 LYS A C 1
ATOM 1669 O O . LYS A 1 199 ? -4.649 -5.168 -32.340 1.00 87.81 199 LYS A O 1
ATOM 1674 N N . LYS A 1 200 ? -3.188 -6.124 -30.933 1.00 86.19 200 LYS A N 1
ATOM 1675 C CA . LYS A 1 200 ? -3.572 -7.499 -31.273 1.00 86.19 200 LYS A CA 1
ATOM 1676 C C . LYS A 1 200 ? -4.937 -7.827 -30.669 1.00 86.19 200 LYS A C 1
ATOM 1678 O O . LYS A 1 200 ? -5.234 -7.438 -29.547 1.00 86.19 200 LYS A O 1
ATOM 1683 N N . GLU A 1 201 ? -5.728 -8.625 -31.383 1.00 80.69 201 GLU A N 1
ATOM 1684 C CA . GLU A 1 201 ? -7.049 -9.080 -30.912 1.00 80.69 201 GLU A CA 1
ATOM 1685 C C . GLU A 1 201 ? -6.968 -9.947 -29.643 1.00 80.69 201 GLU A C 1
ATOM 1687 O O . GLU A 1 201 ? -7.937 -10.074 -28.897 1.00 80.69 201 GLU A O 1
ATOM 1692 N N . VAL A 1 202 ? -5.800 -10.539 -29.375 1.00 83.75 202 VAL A N 1
ATOM 1693 C CA . VAL A 1 202 ? -5.570 -11.381 -28.200 1.00 83.75 202 VAL A CA 1
ATOM 1694 C C . VAL A 1 202 ? -5.340 -10.507 -26.960 1.00 83.75 202 VAL A C 1
ATOM 1696 O O . VAL A 1 202 ? -4.430 -9.676 -26.970 1.00 83.75 202 VAL A O 1
ATOM 1699 N N . PRO A 1 203 ? -6.063 -10.731 -25.847 1.00 86.31 203 PRO A N 1
ATOM 1700 C CA . PRO A 1 203 ? -5.832 -10.005 -24.601 1.00 86.31 203 PRO A CA 1
ATOM 1701 C C . PRO A 1 203 ? -4.378 -10.104 -24.123 1.00 86.31 203 PRO A C 1
ATOM 1703 O O . PRO A 1 203 ? -3.799 -11.191 -24.120 1.00 86.31 203 PRO A O 1
ATOM 1706 N N . LEU A 1 204 ? -3.810 -8.988 -23.654 1.00 84.81 204 LEU A N 1
ATOM 1707 C CA . LEU A 1 204 ? -2.412 -8.899 -23.201 1.00 84.81 204 LEU A CA 1
ATOM 1708 C C . LEU A 1 204 ? -2.044 -9.988 -22.178 1.00 84.81 204 LEU A C 1
ATOM 1710 O O . LEU A 1 204 ? -0.971 -10.578 -22.261 1.00 84.81 204 LEU A O 1
ATOM 1714 N N . LEU A 1 205 ? -2.953 -10.301 -21.251 1.00 84.75 205 LEU A N 1
ATOM 1715 C CA . LEU A 1 205 ? -2.748 -11.352 -20.252 1.00 84.75 205 LEU A CA 1
ATOM 1716 C C . LEU A 1 205 ? -2.518 -12.727 -20.896 1.00 84.75 205 LEU A C 1
ATOM 1718 O O . LEU A 1 205 ? -1.599 -13.439 -20.503 1.00 84.75 205 LEU A O 1
ATOM 1722 N N . ASN A 1 206 ? -3.316 -13.077 -21.906 1.00 85.00 206 ASN A N 1
ATOM 1723 C CA . ASN A 1 206 ? -3.198 -14.358 -22.599 1.00 85.00 206 ASN A CA 1
ATOM 1724 C C . ASN A 1 206 ? -1.892 -14.423 -23.401 1.00 85.00 206 ASN A C 1
ATOM 1726 O O . ASN A 1 206 ? -1.259 -15.473 -23.459 1.00 85.00 206 ASN A O 1
ATOM 1730 N N . GLN A 1 207 ? -1.463 -13.295 -23.980 1.00 86.31 207 GLN A N 1
ATOM 1731 C CA . GLN A 1 207 ? -0.179 -13.205 -24.679 1.00 86.31 207 GLN A CA 1
ATOM 1732 C C . GLN A 1 207 ? 1.001 -13.455 -23.724 1.00 86.31 207 GLN A C 1
ATOM 1734 O O . GLN A 1 207 ? 1.895 -14.233 -24.051 1.00 86.31 207 GLN A O 1
ATOM 1739 N N . ILE A 1 208 ? 0.974 -12.862 -22.524 1.00 84.19 208 ILE A N 1
ATOM 1740 C CA . ILE A 1 208 ? 2.006 -13.064 -21.494 1.00 84.19 208 ILE A CA 1
ATOM 1741 C C . ILE A 1 208 ? 1.999 -14.507 -20.981 1.00 84.19 208 ILE A C 1
ATOM 1743 O O . ILE A 1 208 ? 3.055 -15.120 -20.858 1.00 84.19 208 ILE A O 1
ATOM 1747 N N . GLN A 1 209 ? 0.825 -15.082 -20.710 1.00 86.31 209 GLN A N 1
ATOM 1748 C CA . GLN A 1 209 ? 0.719 -16.475 -20.261 1.00 86.31 209 GLN A CA 1
ATOM 1749 C C . GLN A 1 209 ? 1.244 -17.461 -21.311 1.00 86.31 209 GLN A C 1
ATOM 1751 O O . GLN A 1 209 ? 1.957 -18.402 -20.963 1.00 86.31 209 GLN A O 1
ATOM 1756 N N . PHE A 1 210 ? 0.944 -17.226 -22.590 1.00 86.25 210 PHE A N 1
ATOM 1757 C CA . PHE A 1 210 ? 1.478 -18.022 -23.692 1.00 86.25 210 PHE A CA 1
ATOM 1758 C C . PHE A 1 210 ? 3.006 -17.915 -23.783 1.00 86.25 210 PHE A C 1
ATOM 1760 O O . PHE A 1 210 ? 3.681 -18.934 -23.904 1.00 86.25 210 PHE A O 1
ATOM 1767 N N . PHE A 1 211 ? 3.558 -16.702 -23.659 1.00 86.94 211 PHE A N 1
ATOM 1768 C CA . PHE A 1 211 ? 5.005 -16.473 -23.628 1.00 86.94 211 PHE A CA 1
ATOM 1769 C C . PHE A 1 211 ? 5.686 -17.262 -22.497 1.00 86.94 211 PHE A C 1
ATOM 1771 O O . PHE A 1 211 ? 6.594 -18.047 -22.759 1.00 86.94 211 PHE A O 1
ATOM 1778 N N . LEU A 1 212 ? 5.183 -17.136 -21.265 1.00 84.75 212 LEU A N 1
ATOM 1779 C CA . LEU A 1 212 ? 5.741 -17.827 -20.096 1.00 84.75 212 LEU A CA 1
ATOM 1780 C C . LEU A 1 212 ? 5.632 -19.357 -20.203 1.00 84.75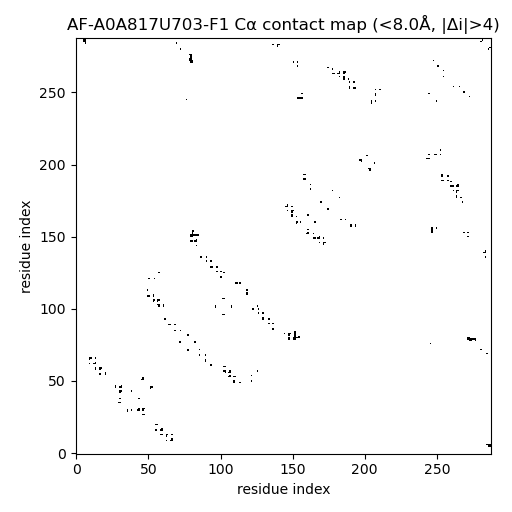 212 LEU A C 1
ATOM 1782 O O . LEU A 1 212 ? 6.518 -20.073 -19.742 1.00 84.75 212 LEU A O 1
ATOM 1786 N N . SER A 1 213 ? 4.563 -19.865 -20.822 1.00 83.38 213 SER A N 1
ATOM 1787 C CA . SER A 1 213 ? 4.363 -21.309 -21.019 1.00 83.38 213 SER A CA 1
ATOM 1788 C C . SER A 1 213 ? 5.315 -21.894 -22.066 1.00 83.38 213 SER A C 1
ATOM 1790 O O . SER A 1 213 ? 5.723 -23.048 -21.950 1.00 83.38 213 SER A O 1
ATOM 1792 N N . ASN A 1 214 ? 5.691 -21.102 -23.075 1.00 74.56 214 ASN A N 1
ATOM 1793 C CA . ASN A 1 214 ? 6.587 -21.539 -24.143 1.00 74.56 214 ASN A CA 1
ATOM 1794 C C . ASN A 1 214 ? 8.068 -21.438 -23.758 1.00 74.56 214 ASN A C 1
ATOM 1796 O O . ASN A 1 214 ? 8.834 -22.322 -24.136 1.00 74.56 214 ASN A O 1
ATOM 1800 N N . GLU A 1 215 ? 8.475 -20.438 -22.964 1.00 61.38 215 GLU A N 1
ATOM 1801 C CA . GLU A 1 215 ? 9.842 -20.391 -22.409 1.00 61.38 215 GLU A CA 1
ATOM 1802 C C . GLU A 1 215 ? 10.130 -21.600 -21.494 1.00 61.38 215 GLU A C 1
ATOM 1804 O O . GLU A 1 215 ? 11.247 -22.116 -21.480 1.00 61.38 215 GLU A O 1
ATOM 1809 N N . GLY A 1 216 ? 9.108 -22.146 -20.820 1.00 45.66 216 GLY A N 1
ATOM 1810 C CA . GLY A 1 216 ? 9.225 -23.368 -20.012 1.00 45.66 216 GLY A CA 1
ATOM 1811 C C . GLY A 1 216 ? 9.528 -24.654 -20.799 1.00 45.66 216 GLY A C 1
ATOM 1812 O O . GLY A 1 216 ? 9.926 -25.652 -20.199 1.00 45.66 216 GLY A O 1
ATOM 1813 N N . GLN A 1 217 ? 9.379 -24.660 -22.132 1.00 40.62 217 GLN A N 1
ATOM 1814 C CA . GLN A 1 217 ? 9.710 -25.822 -22.969 1.00 40.62 217 GLN A CA 1
ATOM 1815 C C . GLN A 1 217 ? 11.138 -25.796 -23.537 1.00 40.62 217 GLN A C 1
ATOM 1817 O O . GLN A 1 217 ? 11.630 -26.844 -23.968 1.00 40.62 217 GLN A O 1
ATOM 1822 N N . GLU A 1 218 ? 11.840 -24.658 -23.502 1.00 37.81 218 GLU A N 1
ATOM 1823 C CA . GLU A 1 218 ? 13.239 -24.593 -23.954 1.00 37.81 218 GLU A CA 1
ATOM 1824 C C . GLU A 1 218 ? 14.239 -25.052 -22.877 1.00 37.81 218 GLU A C 1
ATOM 1826 O O . GLU A 1 218 ? 15.258 -25.655 -23.217 1.00 37.81 218 GLU A O 1
ATOM 1831 N N . GLU A 1 219 ? 13.930 -24.906 -21.582 1.00 35.25 219 GLU A N 1
ATOM 1832 C CA . GLU A 1 219 ? 14.813 -25.398 -20.506 1.00 35.25 219 GLU A CA 1
ATOM 1833 C C . GLU A 1 219 ? 14.763 -26.928 -20.308 1.00 35.25 219 GLU A C 1
ATOM 1835 O O . GLU A 1 219 ? 15.750 -27.525 -19.875 1.00 35.25 219 GLU A O 1
ATOM 1840 N N . ILE A 1 220 ? 13.683 -27.609 -20.712 1.00 33.62 220 ILE A N 1
ATOM 1841 C CA . ILE A 1 220 ? 13.560 -29.079 -20.591 1.00 33.62 220 ILE A CA 1
ATOM 1842 C C . ILE A 1 220 ? 14.315 -29.818 -21.716 1.00 33.62 220 ILE A C 1
ATOM 1844 O O . ILE A 1 220 ? 14.684 -30.985 -21.568 1.00 33.62 220 ILE A O 1
ATOM 1848 N N . ARG A 1 221 ? 14.647 -29.149 -22.830 1.00 29.64 221 ARG A N 1
ATOM 1849 C CA . ARG A 1 221 ? 15.390 -29.772 -23.944 1.00 29.64 221 ARG A CA 1
ATOM 1850 C C . ARG A 1 221 ? 16.906 -29.852 -23.747 1.00 29.64 221 ARG A C 1
ATOM 1852 O O . ARG A 1 221 ? 17.542 -30.635 -24.448 1.00 29.64 221 ARG A O 1
ATOM 1859 N N . ASN A 1 222 ? 17.473 -29.145 -22.767 1.00 32.94 222 ASN A N 1
ATOM 1860 C CA . ASN A 1 222 ? 18.923 -29.139 -22.524 1.00 32.94 222 ASN A CA 1
ATOM 1861 C C . ASN A 1 222 ? 19.388 -30.020 -21.354 1.00 32.94 222 ASN A C 1
ATOM 1863 O O . ASN A 1 222 ? 20.567 -30.001 -21.014 1.00 32.94 222 ASN A O 1
ATOM 1867 N N . SER A 1 223 ? 18.507 -30.832 -20.761 1.00 30.84 223 SER A N 1
ATOM 1868 C CA . SER A 1 223 ? 18.890 -31.805 -19.727 1.00 30.84 223 SER A CA 1
ATOM 1869 C C . SER A 1 223 ? 18.127 -33.121 -19.887 1.00 30.84 223 SER A C 1
ATOM 1871 O O . SER A 1 223 ? 17.218 -33.429 -19.126 1.00 30.84 223 SER A O 1
ATOM 1873 N N . SER A 1 224 ? 18.494 -33.932 -20.880 1.00 31.86 224 SER A N 1
ATOM 1874 C CA . SER A 1 224 ? 18.085 -35.341 -20.916 1.00 31.86 224 SER A CA 1
ATOM 1875 C C . SER A 1 224 ? 19.207 -36.230 -20.396 1.00 31.86 224 SER A C 1
ATOM 1877 O O . SER A 1 224 ? 20.101 -36.582 -21.158 1.00 31.86 224 SER A O 1
ATOM 1879 N N . THR A 1 225 ? 19.144 -36.621 -19.120 1.00 26.23 225 THR A N 1
ATOM 1880 C CA . THR A 1 225 ? 19.325 -38.020 -18.676 1.00 26.23 225 THR A CA 1
ATOM 1881 C C . THR A 1 225 ? 19.056 -38.142 -17.171 1.00 26.23 225 THR A C 1
ATOM 1883 O O . THR A 1 225 ? 19.869 -37.710 -16.360 1.00 26.23 225 THR A O 1
ATOM 1886 N N . THR A 1 226 ? 17.939 -38.768 -16.780 1.00 26.11 226 THR A N 1
ATOM 1887 C CA . THR A 1 226 ? 17.883 -40.059 -16.045 1.00 26.11 226 THR A CA 1
ATOM 1888 C C . THR A 1 226 ? 16.544 -40.234 -15.299 1.00 26.11 226 THR A C 1
ATOM 1890 O O . THR A 1 226 ? 16.137 -39.389 -14.516 1.00 26.11 226 THR A O 1
ATOM 1893 N N . SER A 1 227 ? 15.912 -41.377 -15.588 1.00 25.56 227 SER A N 1
ATOM 1894 C CA . SER A 1 227 ? 14.853 -42.141 -14.900 1.00 25.56 227 SER A CA 1
ATOM 1895 C C . SER A 1 227 ? 13.630 -41.455 -14.271 1.00 25.56 227 SER A C 1
ATOM 1897 O O . SER A 1 227 ? 13.680 -40.818 -13.224 1.00 25.56 227 SER A O 1
ATOM 1899 N N . ILE A 1 228 ? 12.500 -41.837 -14.863 1.00 29.83 228 ILE A N 1
ATOM 1900 C CA . ILE A 1 228 ? 11.161 -42.009 -14.297 1.00 29.83 228 ILE A CA 1
ATOM 1901 C C . ILE A 1 228 ? 11.207 -42.590 -12.872 1.00 29.83 228 ILE A C 1
ATOM 1903 O O . ILE A 1 228 ? 11.686 -43.705 -12.676 1.00 29.83 228 ILE A O 1
ATOM 1907 N N . HIS A 1 229 ? 10.595 -41.888 -11.918 1.00 27.05 229 HIS A N 1
ATOM 1908 C CA . HIS A 1 229 ? 9.802 -42.521 -10.867 1.00 27.05 229 HIS A CA 1
ATOM 1909 C C . HIS A 1 229 ? 8.610 -41.621 -10.527 1.00 27.05 229 HIS A C 1
ATOM 1911 O O . HIS A 1 229 ? 8.774 -40.470 -10.133 1.00 27.05 229 HIS A O 1
ATOM 1917 N N . GLN A 1 230 ? 7.411 -42.160 -10.744 1.00 32.00 230 GLN A N 1
ATOM 1918 C CA . GLN A 1 230 ? 6.148 -41.617 -10.256 1.00 32.00 230 GLN A CA 1
ATOM 1919 C C . GLN A 1 230 ? 6.121 -41.686 -8.724 1.00 32.00 230 GLN A C 1
ATOM 1921 O O . GLN A 1 230 ? 6.423 -42.738 -8.158 1.00 32.00 230 GLN A O 1
ATOM 1926 N N . SER A 1 231 ? 5.693 -40.605 -8.079 1.00 26.20 231 SER A N 1
ATOM 1927 C CA . SER A 1 231 ? 5.049 -40.651 -6.768 1.00 26.20 231 SER A CA 1
ATOM 1928 C C . SER A 1 231 ? 3.965 -39.581 -6.720 1.00 26.20 231 SER A C 1
ATOM 1930 O O . SER A 1 231 ? 4.193 -38.434 -7.100 1.00 26.20 231 SER A O 1
ATOM 1932 N N . GLU A 1 232 ? 2.788 -40.044 -6.330 1.00 25.92 232 GLU A N 1
ATOM 1933 C CA . GLU A 1 232 ? 1.512 -39.353 -6.227 1.00 25.92 232 GLU A CA 1
ATOM 1934 C C . GLU A 1 232 ? 1.498 -38.264 -5.142 1.00 25.92 232 GLU A C 1
ATOM 1936 O O . GLU A 1 232 ? 2.324 -38.279 -4.234 1.00 25.92 232 GLU A O 1
ATOM 1941 N N . SER A 1 233 ? 0.482 -37.405 -5.281 1.00 27.47 233 SER A N 1
ATOM 1942 C CA . SER A 1 233 ? -0.163 -36.530 -4.292 1.00 27.47 233 SER A CA 1
ATOM 1943 C C . SER A 1 233 ? 0.634 -35.344 -3.728 1.00 27.47 233 SER A C 1
ATOM 1945 O O . SER A 1 233 ? 1.644 -35.483 -3.050 1.00 27.47 233 SER A O 1
ATOM 1947 N N . ASP A 1 234 ? 0.147 -34.135 -4.007 1.00 24.77 234 ASP A N 1
ATOM 1948 C CA . ASP A 1 234 ? -0.750 -33.443 -3.073 1.00 24.77 234 ASP A CA 1
ATOM 1949 C C . ASP A 1 234 ? -1.380 -32.250 -3.813 1.00 24.77 234 ASP A C 1
ATOM 1951 O O . ASP A 1 234 ? -0.719 -31.276 -4.178 1.00 24.77 234 ASP A O 1
ATOM 1955 N N . GLU A 1 235 ? -2.670 -32.397 -4.120 1.00 38.41 235 GLU A N 1
ATOM 1956 C CA . GLU A 1 235 ? -3.559 -31.315 -4.532 1.00 38.41 235 GLU A CA 1
ATOM 1957 C C . GLU A 1 235 ? -3.848 -30.464 -3.296 1.00 38.41 235 GLU A C 1
ATOM 1959 O O . GLU A 1 235 ? -4.583 -30.913 -2.425 1.00 38.41 235 GLU A O 1
ATOM 1964 N N . GLU A 1 236 ? -3.299 -29.255 -3.207 1.00 32.25 236 GLU A N 1
ATOM 1965 C CA . GLU A 1 236 ? -3.823 -28.224 -2.308 1.00 32.25 236 GLU A CA 1
ATOM 1966 C C . GLU A 1 236 ? -3.424 -26.824 -2.819 1.00 32.25 236 GLU A C 1
ATOM 1968 O O . GLU A 1 236 ? -2.262 -26.543 -3.117 1.00 32.25 236 GLU A O 1
ATOM 1973 N N . ASP A 1 237 ? -4.446 -25.969 -2.919 1.00 28.62 237 ASP A N 1
ATOM 1974 C CA . ASP A 1 237 ? -4.420 -24.513 -3.097 1.00 28.62 237 ASP A CA 1
ATOM 1975 C C . ASP A 1 237 ? -4.189 -23.934 -4.508 1.00 28.62 237 ASP A C 1
ATOM 1977 O O . ASP A 1 237 ? -3.312 -23.096 -4.742 1.00 28.62 237 ASP A O 1
ATOM 1981 N N . GLU A 1 238 ? -5.111 -24.228 -5.434 1.00 32.78 238 GLU A N 1
ATOM 1982 C CA . GLU A 1 238 ? -5.504 -23.239 -6.454 1.00 32.78 238 GLU A CA 1
ATOM 1983 C C . GLU A 1 238 ? -6.289 -22.090 -5.786 1.00 32.78 238 GLU A C 1
ATOM 1985 O O . GLU A 1 238 ? -7.499 -21.933 -5.947 1.00 32.78 238 GLU A O 1
ATOM 1990 N N . GLU A 1 239 ? -5.594 -21.265 -4.996 1.00 36.66 239 GLU A N 1
ATOM 1991 C CA . GLU A 1 239 ? -6.113 -19.956 -4.610 1.00 36.66 239 GLU A CA 1
ATOM 1992 C C . GLU A 1 239 ? -6.237 -19.097 -5.871 1.00 36.66 239 GLU A C 1
ATOM 1994 O O . GLU A 1 239 ? -5.259 -18.844 -6.578 1.00 36.66 239 GLU A O 1
ATOM 1999 N N . GLU A 1 240 ? -7.464 -18.650 -6.115 1.00 35.84 240 GLU A N 1
ATOM 2000 C CA . GLU A 1 240 ? -7.933 -17.708 -7.124 1.00 35.84 240 GLU A CA 1
ATOM 2001 C C . GLU A 1 240 ? -6.955 -16.526 -7.309 1.00 35.84 240 GLU A C 1
ATOM 2003 O O . GLU A 1 240 ? -7.100 -15.443 -6.733 1.00 35.84 240 GLU A O 1
ATOM 2008 N N . GLN A 1 241 ? -5.909 -16.734 -8.119 1.00 39.09 241 GLN A N 1
ATOM 2009 C CA . GLN A 1 241 ? -4.987 -15.683 -8.525 1.00 39.09 241 GLN A CA 1
ATOM 2010 C C . GLN A 1 241 ? -5.799 -14.687 -9.336 1.00 39.09 241 GLN A C 1
ATOM 2012 O O . GLN A 1 241 ? -6.173 -14.930 -10.486 1.00 39.09 241 GLN A O 1
ATOM 2017 N N . THR A 1 242 ? -6.082 -13.541 -8.725 1.00 40.72 242 THR A N 1
ATOM 2018 C CA . THR A 1 242 ? -6.572 -12.375 -9.440 1.00 40.72 242 THR A CA 1
ATOM 2019 C C . THR A 1 242 ? -5.706 -12.188 -10.684 1.00 40.72 242 THR A C 1
ATOM 2021 O O . THR A 1 242 ? -4.488 -12.052 -10.587 1.00 40.72 242 THR A O 1
ATOM 2024 N N . LYS A 1 243 ? -6.351 -12.255 -11.856 1.00 58.53 243 LYS A N 1
ATOM 2025 C CA . LYS A 1 243 ? -5.786 -12.151 -13.211 1.00 58.53 243 LYS A CA 1
ATOM 2026 C C . LYS A 1 243 ? -5.111 -10.791 -13.441 1.00 58.53 243 LYS A C 1
ATOM 2028 O O . LYS A 1 243 ? -5.594 -9.964 -14.208 1.00 58.53 243 LYS A O 1
ATOM 2033 N N . VAL A 1 244 ? -4.027 -10.526 -12.727 1.00 71.56 244 VAL A N 1
ATOM 2034 C CA . VAL A 1 244 ? -3.282 -9.270 -12.744 1.00 71.56 244 VAL A CA 1
ATOM 2035 C C . VAL A 1 244 ? -1.921 -9.554 -13.356 1.00 71.56 244 VAL A C 1
ATOM 2037 O O . VAL A 1 244 ? -1.179 -10.411 -12.881 1.00 71.56 244 VAL A O 1
ATOM 2040 N N . ILE A 1 245 ? -1.601 -8.830 -14.425 1.00 78.50 245 ILE A N 1
ATOM 2041 C CA . ILE A 1 245 ? -0.293 -8.900 -15.071 1.00 78.50 245 ILE A CA 1
ATOM 2042 C C . ILE A 1 245 ? 0.745 -8.337 -14.104 1.00 78.50 245 ILE A C 1
ATOM 2044 O O . ILE A 1 245 ? 0.623 -7.195 -13.657 1.00 78.50 245 ILE A O 1
ATOM 2048 N N . ARG A 1 246 ? 1.779 -9.120 -13.795 1.00 79.31 246 ARG A N 1
ATOM 2049 C CA . ARG A 1 246 ? 2.894 -8.619 -12.995 1.00 79.31 246 ARG A CA 1
ATOM 2050 C C . ARG A 1 246 ? 3.836 -7.790 -13.866 1.00 79.31 246 ARG A C 1
ATOM 2052 O O . ARG A 1 246 ? 4.088 -8.129 -15.022 1.00 79.31 246 ARG A O 1
ATOM 2059 N N . SER A 1 247 ? 4.385 -6.719 -13.298 1.00 83.19 247 SER A N 1
ATOM 2060 C CA . SER A 1 247 ? 5.298 -5.817 -14.009 1.00 83.19 247 SER A CA 1
ATOM 2061 C C . SER A 1 247 ? 6.543 -6.548 -14.516 1.00 83.19 247 SER A C 1
ATOM 2063 O O . SER A 1 247 ? 6.941 -6.347 -15.658 1.00 83.19 247 SER A O 1
ATOM 2065 N N . ASP A 1 248 ? 7.118 -7.455 -13.724 1.00 81.69 248 ASP A N 1
ATOM 2066 C CA . ASP A 1 248 ? 8.278 -8.260 -14.116 1.00 81.69 248 ASP A CA 1
ATOM 2067 C C . ASP A 1 248 ? 7.984 -9.189 -15.302 1.00 81.69 248 ASP A C 1
ATOM 2069 O O . ASP A 1 248 ? 8.815 -9.301 -16.201 1.00 81.69 248 ASP A O 1
ATOM 2073 N N . GLN A 1 249 ? 6.789 -9.785 -15.358 1.00 86.50 249 GLN A N 1
ATOM 2074 C CA . GLN A 1 249 ? 6.356 -10.616 -16.488 1.00 86.50 249 GLN A CA 1
ATOM 2075 C C . GLN A 1 249 ? 6.173 -9.788 -17.764 1.00 86.50 249 GLN A C 1
ATOM 2077 O O . GLN A 1 249 ? 6.603 -10.203 -18.840 1.00 86.50 249 GLN A O 1
ATOM 2082 N N . LEU A 1 250 ? 5.565 -8.603 -17.642 1.00 88.50 250 LEU A N 1
ATOM 2083 C CA . LEU A 1 250 ? 5.402 -7.684 -18.765 1.00 88.50 250 LEU A CA 1
ATOM 2084 C C . LEU A 1 250 ? 6.762 -7.241 -19.315 1.00 88.50 250 LEU A C 1
ATOM 2086 O O . LEU A 1 250 ? 6.979 -7.286 -20.524 1.00 88.50 250 LEU A O 1
ATOM 2090 N N . TRP A 1 251 ? 7.686 -6.848 -18.436 1.00 90.00 251 TRP A N 1
ATOM 2091 C CA . TRP A 1 251 ? 9.031 -6.444 -18.838 1.00 90.00 251 TRP A CA 1
ATOM 2092 C C . TRP A 1 251 ? 9.829 -7.595 -19.454 1.00 90.00 251 TRP A C 1
ATOM 2094 O O . TRP A 1 251 ? 10.524 -7.368 -20.441 1.00 90.00 251 TRP A O 1
ATOM 2104 N N . ALA A 1 252 ? 9.717 -8.817 -18.924 1.00 87.31 252 ALA A N 1
ATOM 2105 C CA . ALA A 1 252 ? 10.361 -9.994 -19.505 1.00 87.31 252 ALA A CA 1
ATOM 2106 C C . ALA A 1 252 ? 9.888 -10.236 -20.946 1.00 87.31 252 ALA A C 1
ATOM 2108 O O . ALA A 1 252 ? 10.716 -10.320 -21.851 1.00 87.31 252 ALA A O 1
ATOM 2109 N N . MET A 1 253 ? 8.569 -10.241 -21.172 1.00 89.31 253 MET A N 1
ATOM 2110 C CA . MET A 1 253 ? 7.999 -10.397 -22.511 1.00 89.31 253 MET A CA 1
ATOM 2111 C C . MET A 1 253 ? 8.427 -9.257 -23.443 1.00 89.31 253 MET A C 1
ATOM 2113 O O . MET A 1 253 ? 8.850 -9.515 -24.564 1.00 89.31 253 MET A O 1
ATOM 2117 N N . LEU A 1 254 ? 8.346 -7.997 -22.999 1.00 89.31 254 LEU A N 1
ATOM 2118 C CA . LEU A 1 254 ? 8.718 -6.847 -23.830 1.00 89.31 254 LEU A CA 1
ATOM 2119 C C . LEU A 1 254 ? 10.183 -6.897 -24.261 1.00 89.31 254 LEU A C 1
ATOM 2121 O O . LEU A 1 25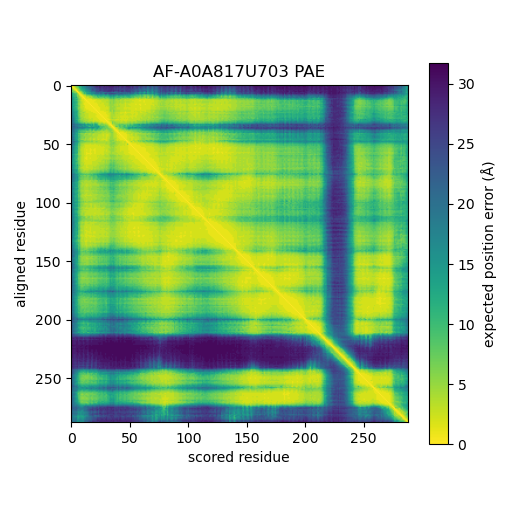4 ? 10.474 -6.704 -25.436 1.00 89.31 254 LEU A O 1
ATOM 2125 N N . LEU A 1 255 ? 11.094 -7.197 -23.335 1.00 89.44 255 LEU A N 1
ATOM 2126 C CA . LEU A 1 255 ? 12.524 -7.294 -23.629 1.00 89.44 255 LEU A CA 1
ATOM 2127 C C . LEU A 1 255 ? 12.873 -8.507 -24.509 1.00 89.44 255 LEU A C 1
ATOM 2129 O O . LEU A 1 255 ? 13.906 -8.477 -25.173 1.00 89.44 255 LEU A O 1
ATOM 2133 N N . ALA A 1 256 ? 12.054 -9.563 -24.499 1.00 87.38 256 ALA A N 1
ATOM 2134 C CA . ALA A 1 256 ? 12.267 -10.772 -25.297 1.00 87.38 256 ALA A CA 1
ATOM 2135 C C . ALA A 1 256 ? 11.663 -10.680 -26.708 1.00 87.38 256 ALA A C 1
ATOM 2137 O O . ALA A 1 256 ? 12.259 -11.155 -27.669 1.00 87.38 256 ALA A O 1
ATOM 2138 N N . VAL A 1 257 ? 10.481 -10.073 -26.837 1.00 86.75 257 VAL A N 1
ATOM 2139 C CA . VAL A 1 257 ? 9.745 -9.965 -28.109 1.00 86.75 257 VAL A CA 1
ATOM 2140 C C . VAL A 1 257 ? 10.255 -8.805 -28.967 1.00 86.75 257 VAL A C 1
ATOM 2142 O O . VAL A 1 257 ? 10.022 -8.785 -30.177 1.00 86.75 257 VAL A O 1
ATOM 2145 N N . ASN A 1 258 ? 10.950 -7.832 -28.372 1.00 86.19 258 ASN A N 1
ATOM 2146 C CA . ASN A 1 258 ? 11.486 -6.701 -29.114 1.00 86.19 258 ASN A CA 1
ATOM 2147 C C . ASN A 1 258 ? 12.541 -7.150 -30.139 1.00 86.19 258 ASN A C 1
ATOM 2149 O O . ASN A 1 258 ? 13.511 -7.824 -29.799 1.00 86.19 258 ASN A O 1
ATOM 2153 N N . ALA A 1 259 ? 12.364 -6.750 -31.401 1.00 80.94 259 ALA A N 1
ATOM 2154 C CA . ALA A 1 259 ? 13.242 -7.168 -32.495 1.00 80.94 259 ALA A CA 1
ATOM 2155 C C . ALA A 1 259 ? 14.649 -6.553 -32.400 1.00 80.94 259 ALA A C 1
ATOM 2157 O O . ALA A 1 259 ? 15.625 -7.143 -32.865 1.00 80.94 259 ALA A O 1
ATOM 2158 N N . THR A 1 260 ? 14.757 -5.361 -31.810 1.00 85.44 260 THR A N 1
ATOM 2159 C CA . THR A 1 260 ? 16.027 -4.669 -31.600 1.00 85.44 260 THR A CA 1
ATOM 2160 C C . THR A 1 260 ? 16.613 -5.024 -30.228 1.00 85.44 260 THR A C 1
ATOM 2162 O O . THR A 1 260 ? 15.885 -5.075 -29.234 1.00 85.44 260 THR A O 1
ATOM 2165 N N . PRO A 1 261 ? 17.930 -5.274 -30.120 1.00 88.56 261 PRO A N 1
ATOM 2166 C CA . PRO A 1 261 ? 18.561 -5.479 -28.823 1.00 88.56 261 PRO A CA 1
ATOM 2167 C C . PRO A 1 261 ? 18.407 -4.243 -27.930 1.00 88.56 261 PRO A C 1
ATOM 2169 O O . PRO A 1 261 ? 18.753 -3.141 -28.344 1.00 88.56 261 PRO A O 1
ATOM 2172 N N . THR A 1 262 ? 17.964 -4.439 -26.686 1.00 92.69 262 THR A N 1
ATOM 2173 C CA . THR A 1 262 ? 17.813 -3.360 -25.691 1.00 92.69 262 THR A CA 1
ATOM 2174 C C . THR A 1 262 ? 18.709 -3.583 -24.462 1.00 92.69 262 THR A C 1
ATOM 2176 O O . THR A 1 262 ? 18.215 -3.892 -23.365 1.00 92.69 262 THR A O 1
ATOM 2179 N N . PRO A 1 263 ? 20.048 -3.549 -24.612 1.00 93.19 263 PRO A N 1
ATOM 2180 C CA . PRO A 1 263 ? 20.977 -3.858 -23.528 1.00 93.19 263 PRO A CA 1
ATOM 2181 C C . PRO A 1 263 ? 20.927 -2.850 -22.372 1.00 93.19 263 PRO A C 1
ATOM 2183 O O . PRO A 1 263 ? 21.111 -3.259 -21.220 1.00 93.19 263 PRO A O 1
ATOM 2186 N N . ASN A 1 264 ? 20.686 -1.561 -22.632 1.00 93.69 264 ASN A N 1
ATOM 2187 C CA . ASN A 1 264 ? 20.620 -0.543 -21.583 1.00 93.69 264 ASN A CA 1
ATOM 2188 C C . ASN A 1 264 ? 19.326 -0.680 -20.773 1.00 93.69 264 ASN A C 1
ATOM 2190 O O . ASN A 1 264 ? 19.374 -0.714 -19.541 1.00 93.69 264 ASN A O 1
ATOM 2194 N N . MET A 1 265 ? 18.186 -0.872 -21.440 1.00 93.62 265 MET A N 1
ATOM 2195 C CA . MET A 1 265 ? 16.912 -1.103 -20.768 1.00 93.62 265 MET A CA 1
ATOM 2196 C C . MET A 1 265 ? 16.938 -2.416 -19.986 1.00 93.62 265 MET A C 1
ATOM 2198 O O . MET A 1 265 ? 16.517 -2.457 -18.833 1.00 93.62 265 MET A O 1
ATOM 2202 N N . LYS A 1 266 ? 17.520 -3.484 -20.546 1.00 91.56 266 LYS A N 1
ATOM 2203 C CA . LYS A 1 266 ? 17.672 -4.761 -19.834 1.00 91.56 266 LYS A CA 1
ATOM 2204 C C . LYS A 1 266 ? 18.473 -4.595 -18.542 1.00 91.56 266 LYS A C 1
ATOM 2206 O O . LYS A 1 266 ? 18.059 -5.121 -17.509 1.00 91.56 266 LYS A O 1
ATOM 2211 N N . LYS A 1 267 ? 19.584 -3.847 -18.568 1.00 91.19 267 LYS A N 1
ATOM 2212 C CA . LYS A 1 267 ? 20.363 -3.516 -17.360 1.00 91.19 267 LYS A CA 1
ATOM 2213 C C . LYS A 1 267 ? 19.520 -2.747 -16.339 1.00 91.19 267 LYS A C 1
ATOM 2215 O O . LYS A 1 267 ? 19.526 -3.121 -15.167 1.00 91.19 267 LYS A O 1
ATOM 2220 N N . LEU A 1 268 ? 18.793 -1.717 -16.778 1.00 91.69 268 LEU A N 1
ATOM 2221 C CA . LEU A 1 268 ? 17.959 -0.879 -15.912 1.00 91.69 268 LEU A CA 1
ATOM 2222 C C . LEU A 1 268 ? 16.839 -1.687 -15.244 1.00 91.69 268 LEU A C 1
ATOM 2224 O O . LEU A 1 268 ? 16.734 -1.703 -14.020 1.00 91.69 268 LEU A O 1
ATOM 2228 N N . ILE A 1 269 ? 16.066 -2.444 -16.022 1.00 90.19 269 ILE A N 1
ATOM 2229 C CA . ILE A 1 269 ? 14.988 -3.294 -15.506 1.00 90.19 269 ILE A CA 1
ATOM 2230 C C . ILE A 1 269 ? 15.530 -4.373 -14.571 1.00 90.19 269 ILE A C 1
ATOM 2232 O O . ILE A 1 269 ? 14.955 -4.606 -13.507 1.00 90.19 269 ILE A O 1
ATOM 2236 N N . CYS A 1 270 ? 16.651 -5.014 -14.915 1.00 87.19 270 CYS A N 1
ATOM 2237 C CA . CYS A 1 270 ? 17.282 -5.991 -14.029 1.00 87.19 270 CYS A CA 1
ATOM 2238 C C . CYS A 1 270 ? 17.699 -5.353 -12.701 1.00 87.19 270 CYS A C 1
ATOM 2240 O O . CYS A 1 270 ? 17.526 -5.974 -11.657 1.00 87.19 270 CYS A O 1
ATOM 2242 N N . PHE A 1 271 ? 18.213 -4.122 -12.718 1.00 87.19 271 PHE A N 1
ATOM 2243 C CA . PHE A 1 271 ? 18.532 -3.388 -11.497 1.00 87.19 271 PHE A CA 1
ATOM 2244 C C . PHE A 1 271 ? 17.273 -3.112 -10.660 1.00 87.19 271 PHE A C 1
ATOM 2246 O O . PHE A 1 271 ? 17.247 -3.448 -9.476 1.00 87.19 271 PHE A O 1
ATOM 2253 N N . CYS A 1 272 ? 16.213 -2.570 -11.268 1.00 86.62 272 CYS A N 1
ATOM 2254 C CA . CYS A 1 272 ? 14.969 -2.227 -10.573 1.00 86.62 272 CYS A CA 1
ATOM 2255 C C . CYS A 1 272 ? 14.256 -3.459 -9.987 1.00 86.62 272 CYS A C 1
ATOM 2257 O O . CYS A 1 272 ? 13.752 -3.408 -8.867 1.00 86.62 272 CYS A O 1
ATOM 2259 N N . THR A 1 273 ? 14.235 -4.577 -10.717 1.00 77.69 273 THR A N 1
ATOM 2260 C CA . THR A 1 273 ? 13.531 -5.810 -10.313 1.00 77.69 273 THR A CA 1
ATOM 2261 C C . THR A 1 273 ? 14.331 -6.674 -9.338 1.00 77.69 273 THR A C 1
ATOM 2263 O O . THR A 1 273 ? 13.741 -7.284 -8.448 1.00 77.69 273 THR A O 1
ATOM 2266 N N . ARG A 1 274 ? 15.668 -6.723 -9.462 1.00 71.38 274 ARG A N 1
ATOM 2267 C CA . ARG A 1 274 ? 16.545 -7.536 -8.594 1.00 71.38 274 ARG A CA 1
ATOM 2268 C C . ARG A 1 274 ? 17.023 -6.810 -7.341 1.00 71.38 274 ARG A C 1
ATOM 2270 O O . ARG A 1 274 ? 17.717 -7.425 -6.528 1.00 71.38 274 ARG A O 1
ATOM 2277 N N . PHE A 1 275 ? 16.690 -5.530 -7.165 1.00 64.38 275 PHE A N 1
ATOM 2278 C CA . PHE A 1 275 ? 17.028 -4.814 -5.940 1.00 64.38 275 PHE A CA 1
ATOM 2279 C C . PHE A 1 275 ? 16.438 -5.562 -4.737 1.00 64.38 275 PHE A C 1
ATOM 2281 O O . PHE A 1 275 ? 15.233 -5.797 -4.657 1.00 64.38 275 PHE A O 1
ATOM 2288 N N . GLN A 1 276 ? 17.308 -6.022 -3.835 1.00 53.16 276 GLN A N 1
ATOM 2289 C CA . GLN A 1 276 ? 16.940 -6.997 -2.813 1.00 53.16 276 GLN A CA 1
ATOM 2290 C C . GLN A 1 276 ? 15.906 -6.420 -1.837 1.00 53.16 276 GLN A C 1
ATOM 2292 O O . GLN A 1 276 ? 16.242 -5.695 -0.898 1.00 53.16 276 GLN A O 1
ATOM 2297 N N . LEU A 1 277 ? 14.655 -6.862 -2.010 1.00 51.19 277 LEU A N 1
ATOM 2298 C CA . LEU A 1 277 ? 13.526 -6.709 -1.083 1.00 51.19 277 LEU A CA 1
ATOM 2299 C C . LEU A 1 277 ? 13.925 -6.945 0.382 1.00 51.19 277 LEU A C 1
ATOM 2301 O O . LEU A 1 277 ? 13.406 -6.305 1.296 1.00 51.19 277 LEU A O 1
ATOM 2305 N N . VAL A 1 278 ? 14.870 -7.868 0.592 1.00 46.47 278 VAL A N 1
ATOM 2306 C CA . VAL A 1 278 ? 15.311 -8.375 1.894 1.00 46.47 278 VAL A CA 1
ATOM 2307 C C . VAL A 1 278 ? 15.784 -7.257 2.828 1.00 46.47 278 VAL A C 1
ATOM 2309 O O . VAL A 1 278 ? 15.485 -7.314 4.019 1.00 46.47 278 VAL A O 1
ATOM 2312 N N . MET A 1 279 ? 16.454 -6.208 2.336 1.00 43.94 279 MET A N 1
ATOM 2313 C CA . MET A 1 279 ? 16.974 -5.143 3.212 1.00 43.94 279 MET A CA 1
ATOM 2314 C C . MET A 1 279 ? 15.917 -4.127 3.663 1.00 43.94 279 MET A C 1
ATOM 2316 O O . MET A 1 279 ? 16.054 -3.549 4.739 1.00 43.94 279 MET A O 1
ATOM 2320 N N . LEU A 1 280 ? 14.879 -3.899 2.858 1.00 49.50 280 LEU A N 1
ATOM 2321 C CA . LEU A 1 280 ? 13.882 -2.852 3.105 1.00 49.50 280 LEU A CA 1
ATOM 2322 C C . LEU A 1 280 ? 12.634 -3.413 3.789 1.00 49.50 280 LEU A C 1
ATOM 2324 O O . LEU A 1 280 ? 12.168 -2.847 4.773 1.00 49.50 280 LEU A O 1
ATOM 2328 N N . MET A 1 281 ? 12.172 -4.590 3.363 1.00 46.78 281 MET A N 1
ATOM 2329 C CA . MET A 1 281 ? 11.119 -5.334 4.058 1.00 46.78 281 MET A CA 1
ATOM 2330 C C . MET A 1 281 ? 11.539 -5.692 5.481 1.00 46.78 281 MET A C 1
ATOM 2332 O O . MET A 1 281 ? 10.740 -5.543 6.408 1.00 46.78 281 MET A O 1
ATOM 2336 N N . SER A 1 282 ? 12.800 -6.118 5.670 1.00 45.78 282 SER A N 1
ATOM 2337 C CA . SER A 1 282 ? 13.296 -6.437 7.011 1.00 45.78 282 SER A CA 1
ATOM 2338 C C . SER A 1 282 ? 13.263 -5.228 7.938 1.00 45.78 282 SER A C 1
ATOM 2340 O O . SER A 1 282 ? 12.861 -5.359 9.081 1.00 45.78 282 SER A O 1
ATOM 2342 N N . LYS A 1 283 ? 13.580 -4.030 7.444 1.00 45.22 283 LYS A N 1
ATOM 2343 C CA . LYS A 1 283 ? 13.612 -2.823 8.278 1.00 45.22 283 LYS A CA 1
ATOM 2344 C C . LYS A 1 283 ? 12.240 -2.179 8.486 1.00 45.22 283 LYS A C 1
ATOM 2346 O O . LYS A 1 283 ? 11.964 -1.737 9.592 1.00 45.22 283 LYS A O 1
ATOM 2351 N N . VAL A 1 284 ? 11.377 -2.134 7.467 1.00 46.75 284 VAL A N 1
ATOM 2352 C CA . VAL A 1 284 ? 10.076 -1.436 7.543 1.00 46.75 284 VAL A CA 1
ATOM 2353 C C . VAL A 1 284 ? 9.009 -2.281 8.255 1.00 46.75 284 VAL A C 1
ATOM 2355 O O . VAL A 1 284 ? 8.248 -1.752 9.064 1.00 46.75 284 VAL A O 1
ATOM 2358 N N . PHE A 1 285 ? 8.965 -3.597 8.011 1.00 46.62 285 PHE A N 1
ATOM 2359 C CA . PHE A 1 285 ? 7.896 -4.471 8.525 1.00 46.62 285 PHE A CA 1
ATOM 2360 C C . PHE A 1 285 ? 8.386 -5.644 9.383 1.00 46.62 285 PHE A C 1
ATOM 2362 O O . PHE A 1 285 ? 7.604 -6.185 10.166 1.00 46.62 285 PHE A O 1
ATOM 2369 N N . PHE A 1 286 ? 9.672 -6.009 9.320 1.00 44.84 286 PHE A N 1
ATOM 2370 C CA . PHE A 1 286 ? 10.253 -7.040 10.187 1.00 44.84 286 PHE A CA 1
ATOM 2371 C C . PHE A 1 286 ? 11.296 -6.488 11.164 1.00 44.84 286 PHE A C 1
ATOM 2373 O O . PHE A 1 286 ? 12.391 -7.032 11.233 1.00 44.84 286 PHE A O 1
ATOM 2380 N N . LEU A 1 287 ? 10.928 -5.440 11.913 1.00 38.28 287 LEU A N 1
ATOM 2381 C CA . LEU A 1 287 ? 11.536 -5.010 13.185 1.00 38.28 287 LEU A CA 1
ATOM 2382 C C . LEU A 1 287 ? 12.862 -5.716 13.543 1.00 38.28 287 LEU A C 1
ATOM 2384 O O . LEU A 1 287 ? 12.862 -6.808 14.122 1.00 38.28 287 LEU A O 1
ATOM 2388 N N . THR A 1 288 ? 13.973 -5.047 13.250 1.00 34.47 288 THR A N 1
ATOM 2389 C CA . THR A 1 288 ? 15.101 -4.988 14.191 1.00 34.47 288 THR A CA 1
ATOM 2390 C C . THR A 1 288 ? 15.006 -3.687 14.956 1.00 34.47 288 THR A C 1
ATOM 2392 O O . THR A 1 288 ? 14.971 -2.635 14.273 1.00 34.47 288 THR A O 1
#

Mean predicted aligned error: 11.34 Å

Solvent-accessible surface area (backbone atoms only — not comparable to full-atom values): 16786 Å² total; per-residue (Å²): 121,73,77,66,58,66,70,38,52,68,58,50,48,34,54,50,44,50,55,44,61,77,45,36,67,65,52,32,52,62,50,63,39,83,85,52,85,82,60,57,6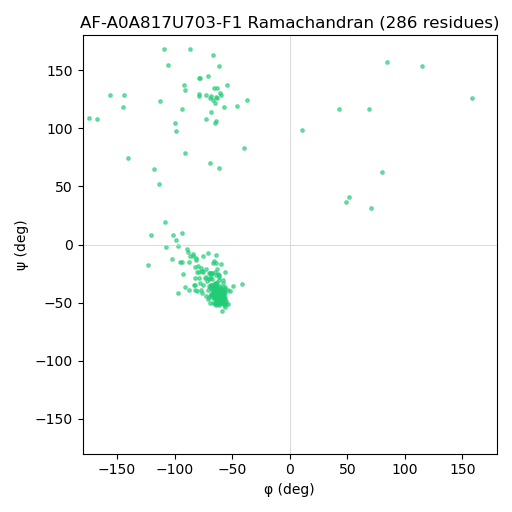6,69,57,29,52,45,58,69,36,67,64,48,57,33,51,50,47,33,50,40,58,56,35,48,56,53,44,54,50,54,55,54,70,66,40,92,84,65,43,37,22,48,46,36,60,54,53,52,52,66,49,46,58,54,50,54,26,57,77,68,68,54,60,49,72,66,28,51,59,46,41,72,72,47,54,72,66,61,34,51,53,50,51,52,51,52,49,49,52,50,50,54,52,49,53,53,54,44,71,56,42,64,86,45,43,72,58,31,49,36,40,20,47,63,49,67,38,73,85,74,48,50,69,68,50,53,50,53,27,47,70,71,66,62,67,80,92,61,54,67,70,62,32,52,53,42,51,53,51,51,48,53,52,48,55,55,54,66,71,41,93,59,56,66,64,60,54,52,52,52,50,59,59,52,59,63,58,60,66,60,72,78,66,86,83,83,80,92,76,91,79,82,87,83,92,79,80,91,68,83,70,72,95,65,83,51,42,70,59,52,50,52,50,52,71,65,69,43,91,64,89,45,69,45,53,51,52,51,52,49,51,42,55,64,43,66,50,68,69,52,50,36,56,63,73,45,73,122